Protein AF-A0A4Q4XTQ9-F1 (afdb_monomer)

pLDDT: mean 90.1, std 19.57, range [31.83, 98.88]

Sequence (244 aa):
MLATRQVLGNVARSRVVTNMGLRRCMATVSDSPLDKKVKQNNLEENNFINYKKMSENLAVVRSRLNRPLTYAEKILYSHLDDPHGQDIQRGSSYLRLRPDRVACQDATAQMAILQFMSAGMPSVANPTTVHCDHLIEAQIGGAKDLERAIQINKEVYDFLSSACAKYNIGFWKPGSGIIHQILLENYAFPGGLMIGTDSHTPNAGGLGMCAIGVGGADAVDVMANLPWELKAPKIIGVKLTGQI

Solvent-accessible surface area (backbone atoms only — not comparable to full-atom values): 14299 Å² total; per-residue (Å²): 133,87,86,81,88,86,84,88,76,88,76,88,78,83,78,81,79,78,81,74,77,78,74,85,74,92,65,82,82,68,90,64,73,48,75,56,87,40,57,57,35,93,87,47,89,91,42,57,51,57,56,39,58,29,50,54,27,36,53,49,40,41,71,73,65,74,60,93,71,54,73,69,50,50,38,56,46,25,28,36,74,47,43,85,77,60,63,88,40,70,72,68,30,64,36,47,26,55,60,62,32,40,40,28,35,49,80,43,32,58,60,23,48,53,54,38,58,73,68,66,61,77,49,49,67,36,58,32,35,41,22,34,51,73,76,56,62,87,80,84,45,72,71,63,22,47,55,50,26,53,64,76,42,37,69,60,53,51,49,52,51,53,50,21,66,63,30,70,31,47,73,44,54,76,83,72,48,50,54,60,58,53,36,50,77,52,57,48,41,67,59,42,38,35,41,19,42,38,85,64,35,43,58,28,38,81,49,49,17,50,29,41,48,46,54,37,66,59,50,32,33,40,32,70,68,39,70,38,78,40,68,29,66,74,85,83,85,84,84,88,81,88,81,136

Mean predicted aligned error: 8.0 Å

Structure (mmCIF, N/CA/C/O backbone):
data_AF-A0A4Q4XTQ9-F1
#
_entry.id   AF-A0A4Q4XTQ9-F1
#
loop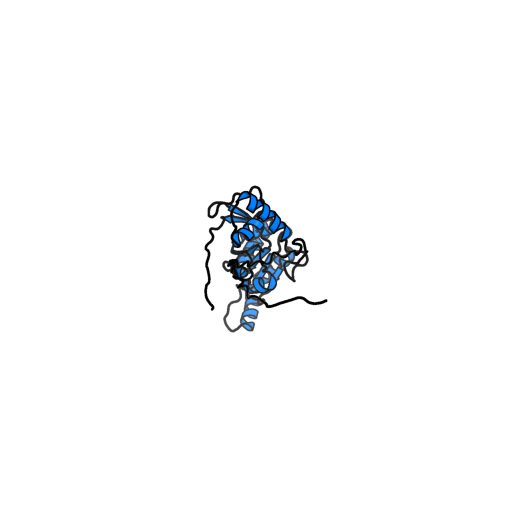_
_atom_site.group_PDB
_atom_site.id
_atom_site.type_symbol
_atom_site.label_atom_id
_atom_site.label_alt_id
_atom_site.label_comp_id
_atom_site.label_asym_id
_atom_site.label_entity_id
_atom_site.label_seq_id
_atom_site.pdbx_PDB_ins_code
_atom_site.Cartn_x
_atom_site.Cartn_y
_atom_site.Cartn_z
_atom_site.occupancy
_atom_site.B_iso_or_equiv
_atom_site.auth_seq_id
_atom_site.auth_comp_id
_atom_site.auth_asym_id
_atom_site.auth_atom_id
_atom_site.pdbx_PDB_model_num
ATOM 1 N N . MET A 1 1 ? -17.670 -69.061 59.381 1.00 37.25 1 MET A N 1
ATOM 2 C CA . MET A 1 1 ? -17.757 -69.664 58.031 1.00 37.25 1 MET A CA 1
ATOM 3 C C . MET A 1 1 ? -18.587 -68.705 57.184 1.00 37.25 1 MET A C 1
ATOM 5 O O . MET A 1 1 ? -19.696 -68.408 57.594 1.00 37.25 1 MET A O 1
ATOM 9 N N . LEU A 1 2 ? -17.964 -67.905 56.305 1.00 32.31 2 LEU A N 1
ATOM 10 C CA . LEU A 1 2 ? -17.799 -68.181 54.856 1.00 32.31 2 LEU A CA 1
ATOM 11 C C . LEU A 1 2 ? -19.168 -68.382 54.169 1.00 32.31 2 LEU A C 1
ATOM 13 O O . LEU A 1 2 ? -19.909 -69.248 54.599 1.00 32.31 2 LEU A O 1
ATOM 17 N N . ALA A 1 3 ? -19.577 -67.697 53.101 1.00 33.31 3 ALA A N 1
ATOM 18 C CA . ALA A 1 3 ? -18.983 -66.645 52.288 1.00 33.31 3 ALA A CA 1
ATOM 19 C C . ALA A 1 3 ? -20.101 -65.966 51.458 1.00 33.31 3 ALA A C 1
ATOM 21 O O . ALA A 1 3 ? -21.180 -66.511 51.245 1.00 33.31 3 ALA A O 1
ATOM 22 N N . THR A 1 4 ? -19.806 -64.749 51.025 1.00 31.83 4 THR A N 1
ATOM 23 C CA . THR A 1 4 ? -20.601 -63.746 50.305 1.00 31.83 4 THR A CA 1
ATOM 24 C C . THR A 1 4 ? -20.693 -63.930 48.779 1.00 31.83 4 THR A C 1
ATOM 26 O O . THR A 1 4 ? -19.697 -64.301 48.174 1.00 31.83 4 THR A O 1
ATOM 29 N N . ARG A 1 5 ? -21.803 -63.398 48.211 1.00 32.09 5 ARG A N 1
ATOM 30 C CA . ARG A 1 5 ? -21.940 -62.585 46.958 1.00 32.09 5 ARG A CA 1
ATOM 31 C C . ARG A 1 5 ? -21.673 -63.281 45.600 1.00 32.09 5 ARG A C 1
ATOM 33 O O . ARG A 1 5 ? -20.846 -64.163 45.511 1.00 32.09 5 ARG A O 1
ATOM 40 N N . GLN A 1 6 ? -22.280 -62.918 44.462 1.00 32.59 6 GLN A N 1
ATOM 41 C CA . GLN A 1 6 ? -23.115 -61.780 44.044 1.00 32.59 6 GLN A CA 1
ATOM 42 C C . GLN A 1 6 ? -23.776 -62.150 42.696 1.00 32.59 6 GLN A C 1
ATOM 44 O O . GLN A 1 6 ? -23.082 -62.622 41.800 1.00 32.59 6 GLN A O 1
ATOM 49 N N . VAL A 1 7 ? -25.073 -61.882 42.514 1.00 35.62 7 VAL A N 1
ATOM 50 C CA . VAL A 1 7 ? -25.736 -61.898 41.194 1.00 35.62 7 VAL A CA 1
ATOM 51 C C . VAL A 1 7 ? -25.865 -60.446 40.728 1.00 35.62 7 VAL A C 1
ATOM 53 O O . VAL A 1 7 ? -26.406 -59.604 41.444 1.00 35.62 7 VAL A O 1
ATOM 56 N N . LEU A 1 8 ? -25.298 -60.144 39.560 1.00 34.09 8 LEU A N 1
ATOM 57 C CA . LEU A 1 8 ? -25.298 -58.824 38.928 1.00 34.09 8 LEU A CA 1
ATOM 58 C C . LEU A 1 8 ? -26.688 -58.504 38.360 1.00 34.09 8 LEU A C 1
ATOM 60 O O . LEU A 1 8 ? -27.144 -59.143 37.416 1.00 34.09 8 LEU A O 1
ATOM 64 N N . GLY A 1 9 ? -27.347 -57.494 38.933 1.00 33.00 9 GLY A N 1
ATOM 65 C CA . GLY A 1 9 ? -28.540 -56.866 38.370 1.00 33.00 9 GLY A CA 1
ATOM 66 C C . GLY A 1 9 ? -28.173 -55.828 37.306 1.00 33.00 9 GLY A C 1
ATOM 67 O O . GLY A 1 9 ? -27.314 -54.973 37.527 1.00 33.00 9 GLY A O 1
ATOM 68 N N . ASN A 1 10 ? -28.841 -55.898 36.155 1.00 34.12 10 ASN A N 1
ATOM 69 C CA . ASN A 1 10 ? -28.728 -54.929 35.068 1.00 34.12 10 ASN A CA 1
ATOM 70 C C . ASN A 1 10 ? -29.354 -53.585 35.468 1.00 34.12 10 ASN A C 1
ATOM 72 O O . ASN A 1 10 ? -30.573 -53.462 35.558 1.00 34.12 10 ASN A O 1
ATOM 76 N N . VAL A 1 11 ? -28.519 -52.561 35.651 1.00 37.19 11 VAL A N 1
ATOM 77 C CA . VAL A 1 11 ? -28.951 -51.161 35.759 1.00 37.19 11 VAL A CA 1
ATOM 78 C C . VAL A 1 11 ? -28.776 -50.501 34.395 1.00 37.19 11 VAL A C 1
ATOM 80 O O . VAL A 1 11 ? -27.655 -50.263 33.942 1.00 37.19 11 VAL A O 1
ATOM 83 N N . ALA A 1 12 ? -29.893 -50.196 33.736 1.00 39.19 12 ALA A N 1
ATOM 84 C CA . ALA A 1 12 ? -29.917 -49.385 32.528 1.00 39.19 12 ALA A CA 1
ATOM 85 C C . ALA A 1 12 ? -29.432 -47.961 32.854 1.00 39.19 12 ALA A C 1
ATOM 87 O O . ALA A 1 12 ? -30.105 -47.203 33.550 1.00 39.19 12 ALA A O 1
ATOM 88 N N . ARG A 1 13 ? -28.247 -47.585 32.360 1.00 35.06 13 ARG A N 1
ATOM 89 C CA . ARG A 1 13 ? -27.766 -46.197 32.403 1.00 35.06 13 ARG A CA 1
ATOM 90 C C . ARG A 1 13 ? -28.325 -45.432 31.206 1.00 35.06 13 ARG A C 1
ATOM 92 O O . ARG A 1 13 ? -27.872 -45.625 30.080 1.00 35.06 13 ARG A O 1
ATOM 99 N N . SER A 1 14 ? -29.263 -44.524 31.459 1.00 35.62 14 SER A N 1
ATOM 100 C CA . SER A 1 14 ? -29.649 -43.479 30.512 1.00 35.62 14 SER A CA 1
ATOM 101 C C . SER A 1 14 ? -28.441 -42.581 30.219 1.00 35.62 14 SER A C 1
ATOM 103 O O . SER A 1 14 ? -27.967 -41.860 31.101 1.00 35.62 14 SER A O 1
ATOM 105 N N . ARG A 1 15 ? -27.925 -42.603 28.987 1.00 34.88 15 ARG A N 1
ATOM 106 C CA . ARG A 1 15 ? -26.995 -41.570 28.516 1.00 34.88 15 ARG A CA 1
ATOM 107 C C . ARG A 1 15 ? -27.812 -40.327 28.180 1.00 34.88 15 ARG A C 1
ATOM 109 O O . ARG A 1 15 ? -28.463 -40.272 27.144 1.00 34.88 15 ARG A O 1
ATOM 116 N N . VAL A 1 16 ? -27.767 -39.335 29.064 1.00 36.75 16 VAL A N 1
ATOM 117 C CA . VAL A 1 16 ? -28.134 -37.961 28.720 1.00 36.75 16 VAL A CA 1
ATOM 118 C C . VAL A 1 16 ? -27.113 -37.485 27.691 1.00 36.75 16 VAL A C 1
ATOM 120 O O . VAL A 1 16 ? -25.951 -37.255 28.017 1.00 36.75 16 VAL A O 1
ATOM 123 N N . VAL A 1 17 ? -27.528 -37.402 26.429 1.00 38.09 17 VAL A N 1
ATOM 124 C CA . VAL A 1 17 ? -26.753 -36.740 25.381 1.00 38.09 17 VAL A CA 1
ATOM 125 C C . VAL A 1 17 ? -26.971 -35.245 25.567 1.00 38.09 17 VAL A C 1
ATOM 127 O O . VAL A 1 17 ? -27.931 -34.668 25.060 1.00 38.09 17 VAL A O 1
ATOM 130 N N . THR A 1 18 ? -26.101 -34.607 26.343 1.00 39.06 18 THR A N 1
ATOM 131 C CA . THR A 1 18 ? -25.947 -33.155 26.307 1.00 39.06 18 THR A CA 1
ATOM 132 C C . THR A 1 18 ? -25.402 -32.794 24.933 1.00 39.06 18 THR A C 1
ATOM 134 O O . THR A 1 18 ? -24.219 -32.952 24.642 1.00 39.06 18 THR A O 1
ATOM 137 N N . ASN A 1 19 ? -26.294 -32.337 24.058 1.00 39.47 19 ASN A N 1
ATOM 138 C CA . ASN A 1 19 ? -25.945 -31.781 22.761 1.00 39.47 19 ASN A CA 1
ATOM 139 C C . ASN A 1 19 ? -25.257 -30.422 22.991 1.00 39.47 19 ASN A C 1
ATOM 141 O O . ASN A 1 19 ? -25.871 -29.362 22.876 1.00 39.47 19 ASN A O 1
ATOM 145 N N . MET A 1 20 ? -23.988 -30.449 23.410 1.00 40.97 20 MET A N 1
ATOM 146 C CA . MET A 1 20 ? -23.124 -29.274 23.392 1.00 40.97 20 MET A CA 1
ATOM 147 C C . MET A 1 20 ? -22.914 -28.915 21.927 1.00 40.97 20 MET A C 1
ATOM 149 O O . MET A 1 20 ? -22.089 -29.513 21.241 1.00 40.97 20 MET A O 1
ATOM 153 N N . GLY A 1 21 ? -23.696 -27.951 21.442 1.00 38.88 21 GLY A N 1
ATOM 154 C CA . GLY A 1 21 ? -23.477 -27.345 20.140 1.00 38.88 21 GLY A CA 1
ATOM 155 C C . GLY A 1 21 ? -22.024 -26.892 20.047 1.00 38.88 21 GLY A C 1
ATOM 156 O O . GLY A 1 21 ? -21.623 -25.934 20.709 1.00 38.88 21 GLY A O 1
ATOM 157 N N . LEU A 1 22 ? -21.235 -27.606 19.246 1.00 40.47 22 LEU A N 1
ATOM 158 C CA . LEU A 1 22 ? -19.881 -27.225 18.877 1.00 40.47 22 LEU A CA 1
ATOM 159 C C . LEU A 1 22 ? -19.965 -25.872 18.169 1.00 40.47 22 LEU A C 1
ATOM 161 O O . LEU A 1 22 ? -20.224 -25.784 16.967 1.00 40.47 22 LEU A O 1
ATOM 165 N N . ARG A 1 23 ? -19.766 -24.792 18.929 1.00 44.19 23 ARG A N 1
ATOM 166 C CA . ARG A 1 23 ? -19.435 -23.494 18.352 1.00 44.19 23 ARG A CA 1
ATOM 167 C C . ARG A 1 23 ? -18.136 -23.699 17.583 1.00 44.19 23 ARG A C 1
ATOM 169 O O . ARG A 1 23 ? -17.105 -24.006 18.172 1.00 44.19 23 ARG A O 1
ATOM 176 N N . ARG A 1 24 ? -18.193 -23.561 16.258 1.00 39.47 24 ARG A N 1
ATOM 177 C CA . ARG A 1 24 ? -16.997 -23.481 15.416 1.00 39.47 24 ARG A CA 1
ATOM 178 C C . ARG A 1 24 ? -16.224 -22.224 15.819 1.00 39.47 24 ARG A C 1
ATOM 180 O O . ARG A 1 24 ? -16.545 -21.129 15.368 1.00 39.47 24 ARG A O 1
ATOM 187 N N . CYS A 1 25 ? -15.237 -22.376 16.692 1.00 43.16 25 CYS A N 1
ATOM 188 C CA . CYS A 1 25 ? -14.282 -21.329 17.027 1.00 43.16 25 CYS A CA 1
ATOM 189 C C . CYS A 1 25 ? -13.114 -21.418 16.037 1.00 43.16 25 CYS A C 1
ATOM 191 O O . CYS A 1 25 ? -12.162 -22.153 16.268 1.00 43.16 25 CYS A O 1
ATOM 193 N N . MET A 1 26 ? -13.188 -20.702 14.913 1.00 50.12 26 MET A N 1
ATOM 194 C CA . MET A 1 26 ? -12.022 -20.477 14.048 1.00 50.12 26 MET A CA 1
ATOM 195 C C . MET A 1 26 ? -11.295 -19.217 14.518 1.00 50.12 26 MET A C 1
ATOM 197 O O . MET A 1 26 ? -11.555 -18.115 14.044 1.00 50.12 26 MET A O 1
ATOM 201 N N . ALA A 1 27 ? -10.458 -19.415 15.530 1.00 48.03 27 ALA A N 1
ATOM 202 C CA . ALA A 1 27 ? -9.254 -18.664 15.871 1.00 48.03 27 ALA A CA 1
ATOM 203 C C . ALA A 1 27 ? -8.705 -19.376 17.109 1.00 48.03 27 ALA A C 1
ATOM 205 O O . ALA A 1 27 ? -9.259 -19.231 18.199 1.00 48.03 27 ALA A O 1
ATOM 206 N N . THR A 1 28 ? -7.665 -20.193 16.958 1.00 45.56 28 THR A N 1
ATOM 207 C CA . THR A 1 28 ? -6.847 -20.551 18.117 1.00 45.56 28 THR A CA 1
ATOM 208 C C . THR A 1 28 ? -6.349 -19.237 18.700 1.00 45.56 28 THR A C 1
ATOM 210 O O . THR A 1 28 ? -5.598 -18.517 18.039 1.00 45.56 28 THR A O 1
ATOM 213 N N . VAL A 1 29 ? -6.827 -18.880 19.892 1.00 51.50 29 VAL A N 1
ATOM 214 C CA . VAL A 1 29 ? -6.181 -17.848 20.699 1.00 51.50 29 VAL A CA 1
ATOM 215 C C . VAL A 1 29 ? -4.774 -18.380 20.920 1.00 51.50 29 VAL A C 1
ATOM 217 O O . VAL A 1 29 ? -4.597 -19.419 21.547 1.00 51.50 29 VAL A O 1
ATOM 220 N N . SER A 1 30 ? -3.801 -17.774 20.251 1.00 55.22 30 SER A N 1
ATOM 221 C CA . SER A 1 30 ? -2.410 -18.134 20.452 1.00 55.22 30 SER A CA 1
ATOM 222 C C . SER A 1 30 ? -1.960 -17.441 21.727 1.00 55.22 30 SER A C 1
ATOM 224 O O . SER A 1 30 ? -2.016 -16.216 21.794 1.00 55.22 30 SER A O 1
ATOM 226 N N . ASP A 1 31 ? -1.476 -18.207 22.702 1.00 62.19 31 ASP A N 1
ATOM 227 C CA . ASP A 1 31 ? -0.792 -17.683 23.892 1.00 62.19 31 ASP A CA 1
ATOM 228 C C . ASP A 1 31 ? 0.613 -17.138 23.555 1.00 62.19 31 ASP A C 1
ATOM 230 O O . ASP A 1 31 ? 1.428 -16.869 24.437 1.00 62.19 31 ASP A O 1
ATOM 234 N N . SER A 1 32 ? 0.937 -16.999 22.262 1.00 69.56 32 SER A N 1
ATOM 235 C CA . SER A 1 32 ? 2.209 -16.435 21.827 1.00 69.56 32 SER A CA 1
ATOM 236 C C . SER A 1 32 ? 2.291 -14.951 22.191 1.00 69.56 32 SER A C 1
ATOM 238 O O . SER A 1 32 ? 1.348 -14.202 21.917 1.00 69.56 32 SER A O 1
ATOM 240 N N . PRO A 1 33 ? 3.432 -14.492 22.729 1.00 80.94 33 PRO A N 1
ATOM 241 C CA . PRO A 1 33 ? 3.643 -13.079 23.006 1.00 80.94 33 PRO A CA 1
ATOM 242 C C . PRO A 1 33 ? 3.493 -12.231 21.734 1.00 80.94 33 PRO A C 1
ATOM 244 O O . PRO A 1 33 ? 4.172 -12.464 20.730 1.00 80.94 33 PRO A O 1
ATOM 247 N N . LEU A 1 34 ? 2.598 -11.237 21.772 1.00 88.00 34 LEU A N 1
ATOM 248 C CA . LEU A 1 34 ? 2.337 -10.320 20.650 1.00 88.00 34 LEU A CA 1
ATOM 249 C C . LEU A 1 34 ? 3.446 -9.271 20.447 1.00 88.00 34 LEU A C 1
ATOM 251 O O . LEU A 1 34 ? 3.381 -8.481 19.506 1.00 88.00 34 LEU A O 1
ATOM 255 N N . ASP A 1 35 ? 4.436 -9.235 21.337 1.00 89.94 35 ASP A N 1
ATOM 256 C CA . ASP A 1 35 ? 5.582 -8.321 21.338 1.00 89.94 35 ASP A CA 1
ATOM 257 C C . ASP A 1 35 ? 6.855 -8.923 20.727 1.00 89.94 35 ASP A C 1
ATOM 259 O O . ASP A 1 35 ? 7.901 -8.268 20.693 1.00 89.94 35 ASP A O 1
ATOM 263 N N . LYS A 1 36 ? 6.785 -10.154 20.209 1.00 91.50 36 LYS A N 1
ATOM 264 C CA . LYS A 1 36 ? 7.909 -10.760 19.497 1.00 91.50 36 LYS A CA 1
ATOM 265 C C . LYS A 1 36 ? 8.275 -9.915 18.273 1.00 91.50 36 LYS A C 1
ATOM 267 O O . LYS A 1 36 ? 7.444 -9.668 17.403 1.00 91.50 36 LYS A O 1
ATOM 272 N N . LYS A 1 37 ? 9.554 -9.544 18.161 1.00 92.44 37 LYS A N 1
ATOM 273 C CA . LYS A 1 37 ? 10.100 -8.832 16.996 1.00 92.44 37 LYS A CA 1
ATOM 274 C C . LYS A 1 37 ? 10.182 -9.757 15.780 1.00 92.44 37 LYS A C 1
ATOM 276 O O . LYS A 1 37 ? 11.184 -10.436 15.571 1.00 92.44 37 LYS A O 1
ATOM 281 N N . VAL A 1 38 ? 9.114 -9.789 14.991 1.00 94.88 38 VAL A N 1
ATOM 282 C CA . VAL A 1 38 ? 9.053 -10.475 13.693 1.00 94.88 38 VAL A CA 1
ATOM 283 C C . VAL A 1 38 ? 9.114 -9.417 12.599 1.00 94.88 38 VAL A C 1
ATOM 285 O O . VAL A 1 38 ? 8.336 -8.466 12.642 1.00 94.88 38 VAL A O 1
ATOM 288 N N . LYS A 1 39 ? 10.055 -9.546 11.656 1.00 96.38 39 LYS A N 1
ATOM 289 C CA . LYS A 1 39 ? 10.176 -8.611 10.526 1.00 96.38 39 LYS A CA 1
ATOM 290 C C . LYS A 1 39 ? 8.893 -8.634 9.686 1.00 96.38 39 LYS A C 1
ATOM 292 O O . LYS A 1 39 ? 8.271 -9.685 9.560 1.00 96.38 39 LYS A O 1
ATOM 297 N N . GLN A 1 40 ? 8.510 -7.499 9.104 1.00 95.88 40 GLN A N 1
ATOM 298 C CA . GLN A 1 40 ? 7.363 -7.431 8.187 1.00 95.88 40 GLN A CA 1
ATOM 299 C C . GLN A 1 40 ? 7.602 -8.239 6.905 1.00 95.88 40 GLN A C 1
ATOM 301 O O . GLN A 1 40 ? 6.661 -8.779 6.336 1.00 95.88 40 GLN A O 1
ATOM 306 N N . ASN A 1 41 ? 8.857 -8.319 6.458 1.00 95.88 41 ASN A N 1
ATOM 307 C CA . ASN A 1 41 ? 9.293 -9.069 5.284 1.00 95.88 41 ASN A CA 1
ATOM 308 C C . ASN A 1 41 ? 10.796 -9.384 5.372 1.00 95.88 41 ASN A C 1
ATOM 310 O O . ASN A 1 41 ? 11.483 -8.979 6.311 1.00 95.88 41 ASN A O 1
ATOM 314 N N . ASN A 1 42 ? 11.314 -10.107 4.379 1.00 95.00 42 ASN A N 1
ATOM 315 C CA . ASN A 1 42 ? 12.716 -10.529 4.335 1.00 95.00 42 ASN A CA 1
ATOM 316 C C . ASN A 1 42 ? 13.681 -9.451 3.811 1.00 95.00 42 ASN A C 1
ATOM 318 O O . ASN A 1 42 ? 14.890 -9.632 3.917 1.00 95.00 42 ASN A O 1
ATOM 322 N N . LEU A 1 43 ? 13.167 -8.360 3.238 1.00 94.44 43 LEU A N 1
ATOM 323 C CA . LEU A 1 43 ? 13.952 -7.346 2.525 1.00 94.44 43 LEU A CA 1
ATOM 324 C C . LEU A 1 43 ? 14.270 -6.126 3.402 1.00 94.44 43 LEU A C 1
ATOM 326 O O . LEU A 1 43 ? 15.226 -5.403 3.141 1.00 94.44 43 LEU A O 1
ATOM 330 N N . GLU A 1 44 ? 13.483 -5.904 4.454 1.00 92.81 44 GLU A N 1
ATOM 331 C CA . GLU A 1 44 ? 13.539 -4.718 5.304 1.00 92.81 44 GLU A CA 1
ATOM 332 C C . GLU A 1 44 ? 13.880 -5.105 6.757 1.00 92.81 44 GLU A C 1
ATOM 334 O O . GLU A 1 44 ? 13.061 -5.665 7.486 1.00 92.81 44 GLU A O 1
ATOM 339 N N . GLU A 1 45 ? 15.105 -4.821 7.212 1.00 87.19 45 GLU A N 1
ATOM 340 C CA . GLU A 1 45 ? 15.613 -5.394 8.471 1.00 87.19 45 GLU A CA 1
ATOM 341 C C . GLU A 1 45 ? 15.039 -4.786 9.755 1.00 87.19 45 GLU A C 1
ATOM 343 O O . GLU A 1 45 ? 14.915 -5.493 10.756 1.00 87.19 45 GLU A O 1
ATOM 348 N N . ASN A 1 46 ? 14.684 -3.500 9.723 1.00 89.31 46 ASN A N 1
ATOM 349 C CA . ASN A 1 46 ? 14.309 -2.719 10.906 1.00 89.31 46 ASN A CA 1
ATOM 350 C C . ASN A 1 46 ? 12.802 -2.441 11.009 1.00 89.31 46 ASN A C 1
ATOM 352 O O . ASN A 1 46 ? 12.383 -1.624 11.827 1.00 89.31 46 ASN A O 1
ATOM 356 N N . ASN A 1 47 ? 11.987 -3.137 10.212 1.00 93.44 47 ASN A N 1
ATOM 357 C CA . ASN A 1 47 ? 10.534 -3.000 10.216 1.00 93.44 47 ASN A CA 1
ATOM 358 C C . ASN A 1 47 ? 9.900 -4.265 10.777 1.00 93.44 47 ASN A C 1
ATOM 360 O O . ASN A 1 47 ? 10.032 -5.346 10.203 1.00 93.44 47 ASN A O 1
ATOM 364 N N . PHE A 1 48 ? 9.210 -4.132 11.908 1.00 95.94 48 PHE A N 1
ATOM 365 C CA . PHE A 1 48 ? 8.621 -5.255 12.631 1.00 95.94 48 PHE A CA 1
ATOM 366 C C . PHE A 1 48 ? 7.099 -5.164 12.646 1.00 95.94 48 PHE A C 1
ATOM 368 O O . PHE A 1 48 ? 6.523 -4.080 12.734 1.00 95.94 48 PHE A O 1
ATOM 375 N N . ILE A 1 49 ? 6.443 -6.318 12.597 1.00 95.88 49 ILE A N 1
ATOM 376 C CA . ILE A 1 49 ? 4.998 -6.417 12.782 1.00 95.88 49 ILE A CA 1
ATOM 377 C C . ILE A 1 49 ? 4.668 -6.064 14.236 1.00 95.88 49 ILE A C 1
ATOM 379 O O . ILE A 1 49 ? 5.279 -6.600 15.161 1.00 95.88 49 ILE A O 1
ATOM 383 N N . ASN A 1 50 ? 3.689 -5.181 14.450 1.00 95.31 50 ASN A N 1
ATOM 384 C CA . ASN A 1 50 ? 3.335 -4.687 15.783 1.00 95.31 50 ASN A CA 1
ATOM 385 C C . ASN A 1 50 ? 1.928 -5.121 16.222 1.00 95.31 50 ASN A C 1
ATOM 387 O O . ASN A 1 50 ? 1.049 -4.295 16.483 1.00 95.31 50 ASN A O 1
ATOM 391 N N . TYR A 1 51 ? 1.709 -6.435 16.333 1.00 96.19 51 TYR A N 1
ATOM 392 C CA . TYR A 1 51 ? 0.419 -6.968 16.785 1.00 96.19 51 TYR A CA 1
ATOM 393 C C . TYR A 1 51 ? 0.071 -6.570 18.223 1.00 96.19 51 TYR A C 1
ATOM 395 O O . TYR A 1 51 ? -1.113 -6.459 18.543 1.00 96.19 51 TYR A O 1
ATOM 403 N N . LYS A 1 52 ? 1.067 -6.311 19.082 1.00 95.62 52 LYS A N 1
ATOM 404 C CA . LYS A 1 52 ? 0.831 -5.785 20.432 1.00 95.62 52 LYS A CA 1
ATOM 405 C C . LYS A 1 52 ? 0.105 -4.440 20.387 1.00 95.62 52 LYS A C 1
ATOM 407 O O . LYS A 1 52 ? -0.998 -4.353 20.923 1.00 95.62 52 LYS A O 1
ATOM 412 N N . LYS A 1 53 ? 0.651 -3.445 19.674 1.00 96.19 53 LYS A N 1
ATOM 413 C CA . LYS A 1 53 ? -0.001 -2.134 19.503 1.00 96.19 53 LYS A CA 1
ATOM 414 C C . LYS A 1 53 ? -1.383 -2.283 18.870 1.00 96.19 53 LYS A C 1
ATOM 416 O O . LYS A 1 53 ? -2.341 -1.669 19.329 1.00 96.19 53 LYS A O 1
ATOM 421 N N . MET A 1 54 ? -1.511 -3.133 17.848 1.00 96.88 54 MET A N 1
ATOM 422 C CA . MET A 1 54 ? -2.803 -3.378 17.201 1.00 96.88 54 MET A CA 1
ATOM 423 C C . MET A 1 54 ? -3.846 -3.929 18.188 1.00 96.88 54 MET A C 1
ATOM 425 O O . MET A 1 54 ? -5.000 -3.496 18.187 1.00 96.88 54 MET A O 1
ATOM 429 N N . SER A 1 55 ? -3.446 -4.865 19.053 1.00 96.44 55 SER A N 1
ATOM 430 C CA . SER A 1 55 ? -4.309 -5.447 20.084 1.00 96.44 55 SER A CA 1
ATOM 431 C C . SER A 1 55 ? -4.688 -4.434 21.168 1.00 96.44 55 SER A C 1
ATOM 433 O O . SER A 1 55 ? -5.848 -4.396 21.579 1.00 96.44 55 SER A O 1
ATOM 435 N N . GLU A 1 56 ? -3.746 -3.599 21.610 1.00 96.88 56 GLU A N 1
ATOM 436 C CA . GLU A 1 56 ? -3.977 -2.523 22.586 1.00 96.88 56 GLU A CA 1
ATOM 437 C C . GLU A 1 56 ? -4.969 -1.484 22.041 1.00 96.88 56 GLU A C 1
ATOM 439 O O . GLU A 1 56 ? -5.989 -1.207 22.677 1.00 96.88 56 GLU A O 1
ATOM 444 N N . ASN A 1 57 ? -4.755 -1.009 20.809 1.00 98.31 57 ASN A N 1
ATOM 445 C CA . ASN A 1 57 ? -5.674 -0.102 20.117 1.00 98.31 57 ASN A CA 1
ATOM 446 C C . ASN A 1 57 ? -7.079 -0.711 19.989 1.00 98.31 57 ASN A C 1
ATOM 448 O O . ASN A 1 57 ? -8.088 -0.048 20.236 1.00 98.31 57 ASN A O 1
ATOM 452 N N . LEU A 1 58 ? -7.170 -2.005 19.662 1.00 97.56 58 LEU A N 1
ATOM 453 C CA . LEU A 1 58 ? -8.458 -2.690 19.578 1.00 97.56 58 LEU A CA 1
ATOM 454 C C . LEU A 1 58 ? -9.149 -2.866 20.924 1.00 97.56 58 LEU A C 1
ATOM 456 O O . LEU A 1 58 ? -10.379 -2.857 20.953 1.00 97.56 58 LEU A O 1
ATOM 460 N N . ALA A 1 59 ? -8.412 -3.032 22.021 1.00 97.31 59 ALA A N 1
ATOM 461 C CA . ALA A 1 59 ? -9.004 -3.085 23.353 1.00 97.31 59 ALA A CA 1
ATOM 462 C C . ALA A 1 59 ? -9.701 -1.757 23.689 1.00 97.31 59 ALA A C 1
ATOM 464 O O . ALA A 1 59 ? -10.851 -1.769 24.135 1.00 97.31 59 ALA A O 1
ATOM 465 N N . VAL A 1 60 ? -9.054 -0.628 23.370 1.00 98.19 60 VAL A N 1
ATOM 466 C CA . VAL A 1 60 ? -9.630 0.720 23.510 1.00 98.19 60 VAL A CA 1
ATOM 467 C C . VAL A 1 60 ? -10.875 0.879 22.636 1.0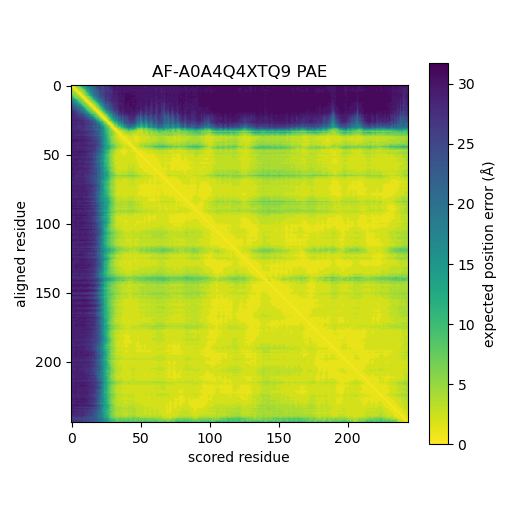0 98.19 60 VAL A C 1
ATOM 469 O O . VAL A 1 60 ? -11.933 1.282 23.111 1.00 98.19 60 VAL A O 1
ATOM 472 N N . VAL A 1 61 ? -10.804 0.517 21.356 1.00 98.06 61 VAL A N 1
ATOM 473 C CA . VAL A 1 61 ? -11.952 0.689 20.451 1.00 98.06 61 VAL A CA 1
ATOM 474 C C . VAL A 1 61 ? -13.122 -0.226 20.836 1.00 98.06 61 VAL A C 1
ATOM 476 O O . VAL A 1 61 ? -14.283 0.179 20.750 1.00 98.06 61 VAL A O 1
ATOM 479 N N . ARG A 1 62 ? -12.854 -1.451 21.306 1.00 97.25 62 ARG A N 1
ATOM 480 C CA . ARG A 1 62 ? -13.903 -2.380 21.759 1.00 97.25 62 ARG A CA 1
ATOM 481 C C . ARG A 1 62 ? -14.633 -1.875 22.997 1.00 97.25 62 ARG A C 1
ATOM 483 O O . ARG A 1 62 ? -15.854 -2.012 23.040 1.00 97.25 62 ARG A O 1
ATOM 490 N N . SER A 1 63 ? -13.921 -1.298 23.966 1.00 97.25 63 SER A N 1
ATOM 491 C CA . SER A 1 63 ? -14.557 -0.743 25.167 1.00 97.25 63 SER A CA 1
ATOM 492 C C . SER A 1 63 ? -15.450 0.455 24.834 1.00 97.25 63 SER A C 1
ATOM 494 O O . SER A 1 63 ? -16.516 0.597 25.424 1.00 97.25 63 SER A O 1
ATOM 496 N N . ARG A 1 64 ? -15.069 1.257 23.830 1.00 97.81 64 ARG A N 1
ATOM 497 C CA . ARG A 1 64 ? -15.853 2.405 23.346 1.00 97.81 64 ARG A CA 1
ATOM 498 C C . ARG A 1 64 ? -17.096 2.000 22.552 1.00 97.81 64 ARG A C 1
ATOM 500 O O . ARG A 1 64 ? -18.161 2.571 22.754 1.00 97.81 64 ARG A O 1
ATOM 507 N N . LEU A 1 65 ? -16.969 1.043 21.628 1.00 96.81 65 LEU A N 1
ATOM 508 C CA . LEU A 1 65 ? -18.049 0.701 20.691 1.00 96.81 65 LEU A CA 1
ATOM 509 C C . LEU A 1 65 ? -19.032 -0.354 21.219 1.00 96.81 65 LEU A C 1
ATOM 511 O O . LEU A 1 65 ? -20.130 -0.465 20.677 1.00 96.81 65 LEU A O 1
ATOM 515 N N . ASN A 1 66 ? -18.635 -1.154 22.216 1.00 95.19 66 ASN A N 1
ATOM 516 C CA . ASN A 1 66 ? -19.443 -2.200 22.859 1.00 95.19 66 ASN A CA 1
ATOM 517 C C . ASN A 1 66 ? -20.240 -3.099 21.884 1.00 95.19 66 ASN A C 1
ATOM 519 O O . ASN A 1 66 ? -21.398 -3.450 22.111 1.00 95.19 66 ASN A O 1
ATOM 523 N N . ARG A 1 67 ? -19.621 -3.467 20.757 1.00 95.44 67 ARG A N 1
ATOM 524 C CA . ARG A 1 67 ? -20.204 -4.357 19.743 1.00 95.44 67 ARG A CA 1
ATOM 525 C C . ARG A 1 67 ? -19.130 -5.224 19.085 1.00 95.44 67 ARG A C 1
ATOM 527 O O . ARG A 1 67 ? -17.955 -4.847 19.082 1.00 95.44 67 ARG A O 1
ATOM 534 N N . PRO A 1 68 ? -19.506 -6.352 18.460 1.00 96.69 68 PRO A N 1
ATOM 535 C CA . PRO A 1 68 ? -18.585 -7.120 17.635 1.00 96.69 68 PRO A CA 1
ATOM 536 C C . PRO A 1 68 ? -18.006 -6.284 16.484 1.00 96.69 68 PRO A C 1
ATOM 538 O O . PRO A 1 68 ? -18.698 -5.464 15.872 1.00 96.69 68 PRO A O 1
ATOM 541 N N . LEU A 1 69 ? -16.733 -6.538 16.177 1.00 97.62 69 LEU A N 1
ATOM 542 C CA . LEU A 1 69 ? -16.014 -5.934 15.057 1.00 97.62 69 LEU A CA 1
ATOM 543 C C . LEU A 1 69 ? -15.793 -6.977 13.959 1.00 97.62 69 LEU A C 1
ATOM 545 O O . LEU A 1 69 ? -15.358 -8.101 14.233 1.00 97.62 69 LEU A O 1
ATOM 549 N N . THR A 1 70 ? -16.068 -6.586 12.719 1.00 98.19 70 THR A N 1
ATOM 550 C CA . THR A 1 70 ? -15.711 -7.348 11.513 1.00 98.19 70 THR A CA 1
ATOM 551 C C . THR A 1 70 ? -14.190 -7.390 11.326 1.00 98.19 70 THR A C 1
ATOM 553 O O . THR A 1 70 ? -13.455 -6.677 12.007 1.00 98.19 70 THR A O 1
ATOM 556 N N . TYR A 1 71 ? -13.688 -8.229 10.417 1.00 97.88 71 TYR A N 1
ATOM 557 C CA . TYR A 1 71 ? -12.243 -8.318 10.180 1.00 97.88 71 TYR A CA 1
ATOM 558 C C . TYR A 1 71 ? -11.651 -6.996 9.670 1.00 97.88 71 TYR A C 1
ATOM 560 O O . TYR A 1 71 ? -10.695 -6.499 10.256 1.00 97.88 71 TYR A O 1
ATOM 568 N N . ALA A 1 72 ? -12.287 -6.374 8.673 1.00 97.94 72 ALA A N 1
ATOM 569 C CA . ALA A 1 72 ? -11.872 -5.071 8.155 1.00 97.94 72 ALA A CA 1
ATOM 570 C C . ALA A 1 72 ? -11.872 -3.985 9.245 1.00 97.94 72 ALA A C 1
ATOM 572 O O . ALA A 1 72 ? -10.924 -3.217 9.349 1.00 97.94 72 ALA A O 1
ATOM 573 N N . GLU A 1 73 ? -12.888 -3.959 10.115 1.00 98.44 73 GLU A N 1
ATOM 574 C CA . GLU A 1 73 ? -12.910 -3.037 11.259 1.00 98.44 73 GLU A CA 1
ATOM 575 C C . GLU A 1 73 ? -11.784 -3.301 12.253 1.00 98.44 73 GLU A C 1
ATOM 577 O O . GLU A 1 73 ? -11.217 -2.354 12.779 1.00 98.44 73 GLU A O 1
ATOM 582 N N . LYS A 1 74 ? -11.447 -4.569 12.522 1.00 98.56 74 LYS A N 1
ATOM 583 C CA . LYS A 1 74 ? -10.325 -4.888 13.411 1.00 98.56 74 LYS A CA 1
ATOM 584 C C . LYS A 1 74 ? -9.018 -4.328 12.857 1.00 98.56 74 LYS A C 1
ATOM 586 O O . LYS A 1 74 ? -8.272 -3.740 13.623 1.00 98.56 74 LYS A O 1
ATOM 591 N N . ILE A 1 75 ? -8.764 -4.472 11.558 1.00 98.50 75 ILE A N 1
ATOM 592 C CA . ILE A 1 75 ? -7.540 -3.937 10.955 1.00 98.50 75 ILE A CA 1
ATOM 593 C C . ILE A 1 75 ? -7.576 -2.408 10.936 1.00 98.50 75 ILE A C 1
ATOM 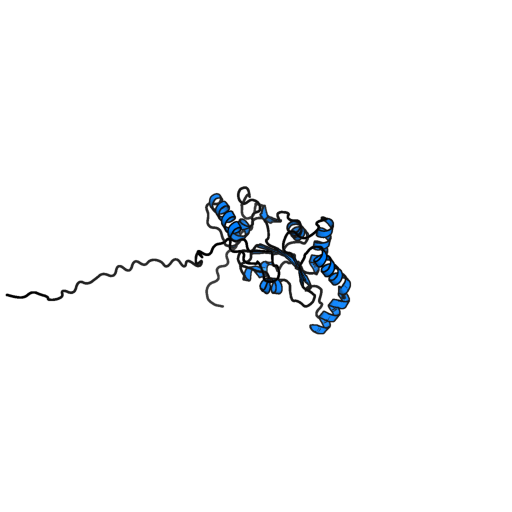595 O O . ILE A 1 75 ? -6.681 -1.771 11.472 1.00 98.50 75 ILE A O 1
ATOM 599 N N . LEU A 1 76 ? -8.624 -1.786 10.392 1.00 98.56 76 LEU A N 1
ATOM 600 C CA . LEU A 1 76 ? -8.682 -0.322 10.305 1.00 98.56 76 LEU A CA 1
ATOM 601 C C . LEU A 1 76 ? -8.601 0.334 11.688 1.00 98.56 76 LEU A C 1
ATOM 603 O O . LEU A 1 76 ? -7.833 1.267 11.892 1.00 98.56 76 LEU A O 1
ATOM 607 N N . TYR A 1 77 ? -9.348 -0.174 12.669 1.00 98.56 77 TYR A N 1
ATOM 608 C CA . TYR A 1 77 ? -9.394 0.446 13.990 1.00 98.56 77 TYR A CA 1
ATOM 609 C C . TYR A 1 77 ? -8.149 0.169 14.836 1.00 98.56 77 TYR A C 1
ATOM 611 O O . TYR A 1 77 ? -7.835 0.957 15.726 1.00 98.56 77 TYR A O 1
ATOM 619 N N . SER A 1 78 ? -7.405 -0.904 14.550 1.00 98.50 78 SER A N 1
ATOM 620 C CA . SER A 1 78 ? -6.103 -1.130 15.179 1.00 98.50 78 SER A CA 1
ATOM 621 C C . SER A 1 78 ? -5.022 -0.170 14.676 1.00 98.50 78 SER A C 1
ATOM 623 O O . SER A 1 78 ? -4.019 0.009 15.362 1.00 98.50 78 SER A O 1
ATOM 625 N N . HIS A 1 79 ? -5.229 0.456 13.514 1.00 98.69 79 HIS A N 1
ATOM 626 C CA . HIS A 1 79 ? -4.299 1.394 12.875 1.00 98.69 79 HIS A CA 1
ATOM 627 C C . HIS A 1 79 ? -4.702 2.864 13.043 1.00 98.69 79 HIS A C 1
ATOM 629 O O . HIS A 1 79 ? -4.156 3.727 12.359 1.00 98.69 79 HIS A O 1
ATOM 635 N N . LEU A 1 80 ? -5.644 3.173 13.937 1.00 98.75 80 LEU A N 1
ATOM 636 C CA . LEU A 1 80 ? -5.983 4.558 14.256 1.00 98.75 80 LEU A CA 1
ATOM 637 C C . LEU A 1 80 ? -4.788 5.292 14.867 1.00 98.75 80 LEU A C 1
ATOM 639 O O . LEU A 1 80 ? -4.075 4.742 15.709 1.00 98.75 80 LEU A O 1
ATOM 643 N N . ASP A 1 81 ? -4.614 6.546 14.457 1.00 98.56 81 ASP A N 1
ATOM 644 C CA . ASP A 1 81 ? -3.641 7.464 15.051 1.00 98.56 81 ASP A CA 1
ATOM 645 C C . ASP A 1 81 ? -4.008 7.800 16.508 1.00 98.56 81 ASP A C 1
ATOM 647 O O . ASP A 1 81 ? -3.155 7.774 17.390 1.00 98.56 81 ASP A O 1
ATOM 651 N N . ASP A 1 82 ? -5.304 8.004 16.774 1.00 98.31 82 ASP A N 1
ATOM 652 C CA . ASP A 1 82 ? -5.864 8.221 18.112 1.00 98.31 82 ASP A CA 1
ATOM 653 C C . ASP A 1 82 ? -7.060 7.279 18.372 1.00 98.31 82 ASP A C 1
ATOM 655 O O . ASP A 1 82 ? -8.212 7.625 18.088 1.00 98.31 82 ASP A O 1
ATOM 659 N N . PRO A 1 83 ? -6.838 6.074 18.929 1.00 97.88 83 PRO A N 1
ATOM 660 C CA . PRO A 1 83 ? -7.919 5.129 19.209 1.00 97.88 83 PRO A CA 1
ATOM 661 C C . PRO A 1 83 ? -8.858 5.582 20.341 1.00 97.88 83 PRO A C 1
ATOM 663 O O . PRO A 1 83 ? -9.951 5.022 20.468 1.00 97.88 83 PRO A O 1
ATOM 666 N N . HIS A 1 84 ? -8.480 6.572 21.160 1.00 97.94 84 HIS A N 1
ATOM 667 C CA . HIS A 1 84 ? -9.292 7.064 22.278 1.00 97.94 84 HIS A CA 1
ATOM 668 C C . HIS A 1 84 ? -10.292 8.135 21.831 1.00 97.94 84 HIS A C 1
ATOM 670 O O . HIS A 1 84 ? -11.457 8.074 22.225 1.00 97.94 84 HIS A O 1
ATOM 676 N N . GLY A 1 85 ? -9.847 9.089 21.011 1.00 97.12 85 GLY A N 1
ATOM 677 C CA . GLY A 1 85 ? -10.639 10.244 20.582 1.00 97.12 85 GLY A CA 1
ATOM 678 C C . GLY A 1 85 ? -11.277 10.121 19.199 1.00 97.12 85 GLY A C 1
ATOM 679 O O . GLY A 1 85 ? -12.219 10.854 18.909 1.00 97.12 85 GLY A O 1
ATOM 680 N N . GLN A 1 86 ? -10.835 9.189 18.346 1.00 97.94 86 GLN A N 1
ATOM 681 C CA . GLN A 1 86 ? -11.370 9.047 16.987 1.00 97.94 86 GLN A CA 1
ATOM 682 C C . GLN A 1 86 ? -12.884 8.794 16.982 1.00 97.94 86 GLN A C 1
ATOM 684 O O . GLN A 1 86 ? -13.345 7.819 17.581 1.00 97.94 86 GLN A O 1
ATOM 689 N N . ASP A 1 87 ? -13.644 9.602 16.240 1.00 97.88 87 ASP A N 1
ATOM 690 C CA . ASP A 1 87 ? -15.046 9.319 15.922 1.00 97.88 87 ASP A CA 1
ATOM 691 C C . ASP A 1 87 ? -15.162 8.176 14.898 1.00 97.88 87 ASP A C 1
ATOM 693 O O . ASP A 1 87 ? -14.414 8.124 13.917 1.00 97.88 87 ASP A O 1
ATOM 697 N N . ILE A 1 88 ? -16.085 7.239 15.139 1.00 98.12 88 ILE A N 1
ATOM 698 C CA . ILE A 1 88 ? -16.221 6.005 14.356 1.00 98.12 88 ILE A CA 1
ATOM 699 C C . ILE A 1 88 ? -17.693 5.753 14.017 1.00 98.12 88 ILE A C 1
ATOM 701 O O . ILE A 1 88 ? -18.400 4.995 14.687 1.00 98.12 88 ILE A O 1
ATOM 705 N N . GLN A 1 89 ? -18.126 6.311 12.892 1.00 97.69 89 GLN A N 1
ATOM 706 C CA . GLN A 1 89 ? -19.427 6.056 12.290 1.00 97.69 89 GLN A CA 1
ATOM 707 C C . GLN A 1 89 ? -19.264 5.626 10.827 1.00 97.69 89 GLN A C 1
ATOM 709 O O . GLN A 1 89 ? -18.848 6.398 9.962 1.00 97.69 89 GLN A O 1
ATOM 714 N N . ARG A 1 90 ? -19.630 4.370 10.531 1.00 98.06 90 ARG A N 1
ATOM 715 C CA . ARG A 1 90 ? -19.551 3.807 9.171 1.00 98.06 90 ARG A CA 1
ATOM 716 C C . ARG A 1 90 ? -20.329 4.672 8.174 1.00 98.06 90 ARG A C 1
ATOM 718 O O . ARG A 1 90 ? -21.506 4.961 8.370 1.00 98.06 90 ARG A O 1
ATOM 725 N N . GLY A 1 91 ? -19.688 5.004 7.063 1.00 97.88 91 GLY A N 1
ATOM 726 C CA . GLY A 1 91 ? -20.231 5.813 5.979 1.00 97.88 91 GLY A CA 1
ATOM 727 C C . GLY A 1 91 ? -20.276 7.315 6.260 1.00 97.88 91 GLY A C 1
ATOM 728 O O . GLY A 1 91 ? -20.806 8.033 5.413 1.00 97.88 91 GLY A O 1
ATOM 729 N N . SER A 1 92 ? -19.739 7.782 7.392 1.00 98.12 92 SER A N 1
ATOM 730 C CA . SER A 1 92 ? -19.825 9.180 7.831 1.00 98.12 92 SER A CA 1
ATOM 731 C C . SER A 1 92 ? -18.460 9.736 8.249 1.00 98.12 92 SER A C 1
ATOM 733 O O . SER A 1 92 ? -17.922 10.580 7.538 1.00 98.12 92 SER A O 1
ATOM 735 N N . SER A 1 93 ? -17.866 9.221 9.330 1.00 97.94 93 SER A N 1
ATOM 736 C CA . SER A 1 93 ? -16.620 9.751 9.902 1.00 97.94 93 SER A CA 1
ATOM 737 C C . SER A 1 93 ? -15.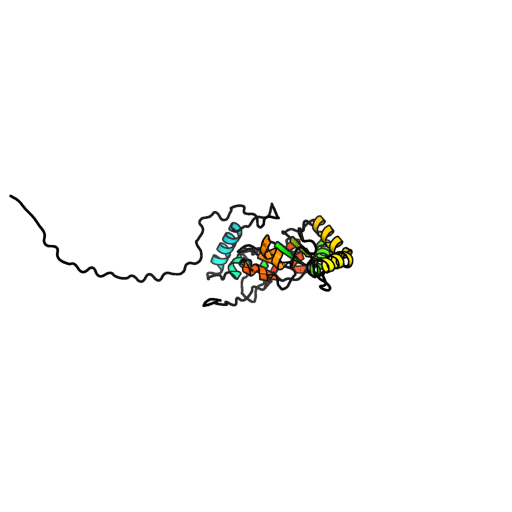413 9.516 8.993 1.00 97.94 93 SER A C 1
ATOM 739 O O . SER A 1 93 ? -15.345 8.498 8.301 1.00 97.94 93 SER A O 1
ATOM 741 N N . TYR A 1 94 ? -14.423 10.405 9.060 1.00 98.50 94 TYR A N 1
ATOM 742 C CA . TYR A 1 94 ? -13.097 10.196 8.477 1.00 98.50 94 TYR A CA 1
ATOM 743 C C . TYR A 1 94 ? -12.153 9.640 9.545 1.00 98.50 94 TYR A C 1
ATOM 745 O O . TYR A 1 94 ? -11.937 10.249 10.593 1.00 98.50 94 TYR A O 1
ATOM 753 N N . LEU A 1 95 ? -11.645 8.435 9.303 1.00 98.69 95 LEU A N 1
ATOM 754 C CA . LEU A 1 95 ? -10.678 7.757 10.156 1.00 98.69 95 LEU A CA 1
ATOM 755 C C . LEU A 1 95 ? -9.290 8.306 9.854 1.00 98.69 95 LEU A C 1
ATOM 757 O O . LEU A 1 95 ? -8.895 8.293 8.694 1.00 98.69 95 LEU A O 1
ATOM 761 N N . ARG A 1 96 ? -8.543 8.712 10.882 1.00 98.75 96 ARG A N 1
ATOM 762 C CA . ARG A 1 96 ? -7.124 9.064 10.760 1.00 98.75 96 ARG A CA 1
ATOM 763 C C . ARG A 1 96 ? -6.280 7.834 11.062 1.00 98.75 96 ARG A C 1
ATOM 765 O O . ARG A 1 96 ? -6.285 7.333 12.189 1.00 98.75 96 ARG A O 1
ATOM 772 N N . LEU A 1 97 ? -5.605 7.321 10.043 1.00 98.81 97 LEU A N 1
ATOM 773 C CA . LEU A 1 97 ? -4.945 6.022 10.045 1.00 98.81 97 LEU A CA 1
ATOM 774 C C . LEU A 1 97 ? -3.431 6.154 9.886 1.00 98.81 97 LEU A C 1
ATOM 776 O O . LEU A 1 97 ? -2.915 7.115 9.319 1.00 98.81 97 LEU A O 1
ATOM 780 N N . ARG A 1 98 ? -2.722 5.129 10.355 1.00 98.62 98 ARG A N 1
ATOM 781 C CA . ARG A 1 98 ? -1.281 4.944 10.179 1.00 98.62 98 ARG A CA 1
ATOM 782 C C . ARG A 1 98 ? -1.023 3.643 9.420 1.00 98.62 98 ARG A C 1
ATOM 784 O O . ARG A 1 98 ? -0.897 2.604 10.067 1.00 98.62 98 ARG A O 1
ATOM 791 N N . PRO A 1 99 ? -0.998 3.664 8.075 1.00 98.62 99 PRO A N 1
ATOM 792 C CA . PRO A 1 99 ? -0.607 2.497 7.292 1.00 98.62 99 PRO A CA 1
ATOM 793 C C . PRO A 1 99 ? 0.803 2.019 7.650 1.00 98.62 99 PRO A C 1
ATOM 795 O O . PRO A 1 99 ? 1.678 2.819 7.978 1.00 98.62 99 PRO A O 1
ATOM 798 N N . ASP A 1 100 ? 1.029 0.711 7.569 1.00 98.44 100 ASP A N 1
ATOM 799 C CA . ASP A 1 100 ? 2.336 0.103 7.810 1.00 98.44 100 ASP A CA 1
ATOM 800 C C . ASP A 1 100 ? 3.317 0.438 6.686 1.00 98.44 100 ASP A C 1
ATOM 802 O O . ASP A 1 100 ? 4.501 0.640 6.950 1.00 98.44 100 ASP A O 1
ATOM 806 N N . ARG A 1 101 ? 2.832 0.499 5.436 1.00 98.38 101 ARG A N 1
ATOM 807 C CA . ARG A 1 101 ? 3.665 0.722 4.249 1.00 98.38 101 ARG A CA 1
ATOM 808 C C . ARG A 1 101 ? 2.923 1.333 3.063 1.00 98.38 101 ARG A C 1
ATOM 810 O O . ARG A 1 101 ? 1.692 1.287 2.988 1.00 98.38 101 ARG A O 1
ATOM 817 N N . VAL A 1 102 ? 3.714 1.818 2.109 1.00 98.81 102 VAL A N 1
ATOM 818 C CA . VAL A 1 102 ? 3.277 2.403 0.836 1.00 98.81 102 VAL A CA 1
ATOM 819 C C . VAL A 1 102 ? 3.846 1.596 -0.337 1.00 98.81 102 VAL A C 1
ATOM 821 O O . VAL A 1 102 ? 4.984 1.121 -0.295 1.00 98.81 102 VAL A O 1
ATOM 824 N N . ALA A 1 103 ? 3.070 1.428 -1.405 1.00 98.75 103 ALA A N 1
ATOM 825 C CA . ALA A 1 103 ? 3.550 0.833 -2.650 1.00 98.75 103 ALA A CA 1
ATOM 826 C C . ALA A 1 103 ? 3.104 1.645 -3.868 1.00 98.75 103 ALA A C 1
ATOM 828 O O . ALA A 1 103 ? 1.918 1.888 -4.059 1.00 98.75 103 ALA A O 1
ATOM 829 N N . CYS A 1 104 ? 4.046 2.030 -4.718 1.00 98.69 104 CYS A N 1
ATOM 830 C CA . CYS A 1 104 ? 3.767 2.785 -5.930 1.00 98.69 104 CYS A CA 1
ATOM 831 C C . CYS A 1 104 ? 4.177 1.981 -7.165 1.00 98.69 104 CYS A C 1
ATOM 833 O O . CYS A 1 104 ? 5.169 1.256 -7.132 1.00 98.69 104 CYS A O 1
ATOM 835 N N . GLN A 1 105 ? 3.445 2.132 -8.261 1.00 98.56 105 GLN A N 1
ATOM 836 C CA . GLN A 1 105 ? 3.841 1.618 -9.577 1.00 98.56 105 GLN A CA 1
ATOM 837 C C . GLN A 1 105 ? 4.392 2.757 -10.443 1.00 98.56 105 GLN A C 1
ATOM 839 O O . GLN A 1 105 ? 4.079 3.917 -10.189 1.00 98.56 105 GLN A O 1
ATOM 844 N N . ASP A 1 106 ? 5.256 2.466 -11.410 1.00 98.38 106 ASP A N 1
ATOM 845 C CA . ASP A 1 106 ? 6.055 3.446 -12.161 1.00 98.38 106 ASP A CA 1
ATOM 846 C C . ASP A 1 106 ? 5.254 4.533 -12.899 1.00 98.38 106 ASP A C 1
ATOM 848 O O . ASP A 1 106 ? 5.726 5.671 -12.994 1.00 98.38 106 ASP A O 1
ATOM 852 N N . ALA A 1 107 ? 4.033 4.262 -13.359 1.00 97.00 107 ALA A N 1
ATOM 853 C CA . ALA A 1 107 ? 3.181 5.277 -13.983 1.00 97.00 107 ALA A CA 1
ATOM 854 C C . ALA A 1 107 ? 2.653 6.325 -12.982 1.00 97.00 107 ALA A C 1
ATOM 856 O O . ALA A 1 107 ? 2.494 7.491 -13.342 1.00 97.00 107 ALA A O 1
ATOM 857 N N . THR A 1 108 ? 2.413 5.962 -11.717 1.00 97.12 108 THR A N 1
ATOM 858 C CA . THR A 1 108 ? 1.937 6.901 -10.673 1.00 97.12 108 THR A CA 1
ATOM 859 C C . THR A 1 108 ? 3.031 7.356 -9.706 1.00 97.12 108 THR A C 1
ATOM 861 O O . THR A 1 108 ? 2.943 8.450 -9.141 1.00 97.12 108 THR A O 1
ATOM 864 N N . ALA A 1 109 ? 4.097 6.567 -9.553 1.00 98.12 109 ALA A N 1
ATOM 865 C CA . ALA A 1 109 ? 5.233 6.845 -8.680 1.00 98.12 109 ALA A CA 1
ATOM 866 C C . ALA A 1 109 ? 5.963 8.125 -9.083 1.00 98.12 109 ALA A C 1
ATOM 868 O O . ALA A 1 109 ? 6.435 8.846 -8.209 1.00 98.12 109 ALA A O 1
ATOM 869 N N . GLN A 1 110 ? 6.020 8.436 -10.382 1.00 98.50 110 GLN A N 1
ATOM 870 C CA . GLN A 1 110 ? 6.670 9.646 -10.886 1.00 98.50 110 GLN A CA 1
ATOM 871 C C . GLN A 1 110 ? 6.127 10.903 -10.198 1.00 98.50 110 GLN A C 1
ATOM 873 O O . GLN A 1 110 ? 6.883 11.663 -9.594 1.00 98.50 110 GLN A O 1
ATOM 878 N N . MET A 1 111 ? 4.805 11.095 -10.228 1.00 98.12 111 MET A N 1
ATOM 879 C CA . MET A 1 111 ? 4.180 12.278 -9.632 1.00 98.12 111 MET A CA 1
ATOM 880 C C . MET A 1 111 ? 4.166 12.227 -8.105 1.00 98.12 111 MET A C 1
ATOM 882 O O . MET A 1 111 ? 4.372 13.260 -7.471 1.00 98.12 111 MET A O 1
ATOM 886 N N . ALA A 1 112 ? 3.980 11.045 -7.507 1.00 98.25 112 ALA A N 1
ATOM 887 C CA . ALA A 1 112 ? 4.040 10.892 -6.054 1.00 98.25 112 ALA A CA 1
ATOM 888 C C . ALA A 1 112 ? 5.425 11.281 -5.504 1.00 98.25 112 ALA A C 1
ATOM 890 O O . ALA A 1 112 ? 5.526 12.023 -4.531 1.00 98.25 112 ALA A O 1
ATOM 891 N N . ILE A 1 113 ? 6.502 10.848 -6.165 1.00 98.25 113 ILE A N 1
ATOM 892 C CA . ILE A 1 113 ? 7.871 11.174 -5.758 1.00 98.25 113 ILE A CA 1
ATOM 893 C C . ILE A 1 113 ? 8.174 12.652 -5.982 1.00 98.25 113 ILE A C 1
ATOM 895 O O . ILE A 1 113 ? 8.768 13.264 -5.103 1.00 98.25 113 ILE A O 1
ATOM 899 N N . LEU A 1 114 ? 7.744 13.262 -7.091 1.00 98.31 114 LEU A N 1
ATOM 900 C CA . LEU A 1 114 ? 7.929 14.706 -7.285 1.00 98.31 114 LEU A CA 1
ATOM 901 C C . LEU A 1 114 ? 7.232 15.527 -6.190 1.00 98.31 114 LEU A C 1
ATOM 903 O O . LEU A 1 114 ? 7.826 16.460 -5.656 1.00 98.31 114 LEU A O 1
ATOM 907 N N . GLN A 1 115 ? 6.012 15.151 -5.797 1.00 98.12 115 GLN A N 1
ATOM 908 C CA . GLN A 1 115 ? 5.309 15.794 -4.682 1.00 98.12 115 GLN A CA 1
ATOM 909 C C . GLN A 1 115 ? 6.034 15.575 -3.346 1.00 98.12 115 GLN A C 1
ATOM 911 O O . GLN A 1 115 ? 6.204 16.521 -2.578 1.00 98.12 115 GLN A O 1
ATOM 916 N N . PHE A 1 116 ? 6.537 14.363 -3.092 1.00 98.38 116 PHE A N 1
ATOM 917 C CA . PHE A 1 116 ? 7.350 14.076 -1.909 1.00 98.38 116 PHE A CA 1
ATOM 918 C C . PHE A 1 116 ? 8.652 14.895 -1.881 1.00 98.38 116 PHE A C 1
ATOM 920 O O . PHE A 1 116 ? 9.031 15.435 -0.843 1.00 98.38 116 PHE A O 1
ATOM 927 N N . MET A 1 117 ? 9.316 15.057 -3.030 1.00 97.50 117 MET A N 1
ATOM 928 C CA . MET A 1 117 ? 10.500 15.909 -3.172 1.00 97.50 117 MET A CA 1
ATOM 929 C C . MET A 1 117 ? 10.183 17.362 -2.811 1.00 97.50 117 MET A C 1
ATOM 931 O O . MET A 1 117 ? 10.969 18.000 -2.109 1.00 97.50 117 MET A O 1
ATOM 935 N N . SER A 1 118 ? 9.030 17.876 -3.248 1.00 96.75 118 SER A N 1
ATOM 936 C CA . SER A 1 118 ? 8.565 19.224 -2.905 1.00 96.75 118 SER A CA 1
ATOM 937 C C . SER A 1 118 ? 8.230 19.393 -1.421 1.00 96.75 118 SER A C 1
ATOM 939 O O . SER A 1 118 ? 8.343 20.506 -0.914 1.00 96.75 118 SER A O 1
ATOM 941 N N . ALA A 1 119 ? 7.883 18.316 -0.707 1.00 94.12 119 ALA A N 1
ATOM 942 C CA . ALA A 1 119 ? 7.673 18.353 0.741 1.00 94.12 119 ALA A CA 1
ATOM 943 C C . ALA A 1 119 ? 8.976 18.577 1.538 1.00 94.12 119 ALA A C 1
ATOM 945 O O . ALA A 1 119 ? 8.923 18.877 2.728 1.00 94.12 119 ALA A O 1
ATOM 946 N N . GLY A 1 120 ? 10.151 18.444 0.906 1.00 94.56 120 GLY A N 1
ATOM 947 C CA . GLY A 1 120 ? 11.445 18.738 1.532 1.00 94.56 120 GLY A CA 1
ATOM 948 C C . GLY A 1 120 ? 11.899 17.714 2.578 1.00 94.56 120 GLY A C 1
ATOM 949 O O . GLY A 1 120 ? 12.852 17.968 3.315 1.00 94.56 120 GLY A O 1
ATOM 950 N N . MET A 1 121 ? 11.243 16.554 2.642 1.00 95.12 121 MET A N 1
ATOM 951 C CA . MET A 1 121 ? 11.588 15.473 3.564 1.00 95.12 121 MET A CA 1
ATOM 952 C C . MET A 1 121 ? 12.901 14.784 3.145 1.00 95.12 121 MET A C 1
ATOM 954 O O . MET A 1 121 ? 13.112 14.545 1.954 1.00 95.12 121 MET A O 1
ATOM 958 N N . PRO A 1 122 ? 13.793 14.426 4.090 1.00 96.81 122 PRO A N 1
ATOM 959 C CA . PRO A 1 122 ? 15.068 13.785 3.759 1.00 96.81 122 PRO A CA 1
ATOM 960 C C . PRO A 1 122 ? 14.915 12.318 3.328 1.00 96.81 122 PRO A C 1
ATOM 962 O O . PRO A 1 122 ? 15.700 11.835 2.518 1.00 96.81 122 PRO A O 1
ATOM 965 N N . SER A 1 123 ? 13.910 11.613 3.850 1.00 97.94 123 SER A N 1
ATOM 966 C CA . SER A 1 123 ? 13.595 10.215 3.541 1.00 97.94 123 SER A CA 1
ATOM 967 C C . SER A 1 123 ? 12.141 9.909 3.888 1.00 97.94 123 SER A C 1
ATOM 969 O O . SER A 1 123 ? 11.542 10.625 4.696 1.00 97.94 123 SER A O 1
ATOM 971 N N . VAL A 1 124 ? 11.586 8.833 3.328 1.00 98.31 124 VAL A N 1
ATOM 972 C CA . VAL A 1 124 ? 10.240 8.366 3.693 1.00 98.31 124 VAL A CA 1
ATOM 973 C C . VAL A 1 124 ? 10.178 7.915 5.157 1.00 98.31 124 VAL A C 1
ATOM 975 O O . VAL A 1 124 ? 11.136 7.350 5.688 1.00 98.31 124 VAL A O 1
ATOM 978 N N . ALA A 1 125 ? 9.047 8.165 5.815 1.00 97.19 125 ALA A N 1
ATOM 979 C CA . ALA A 1 125 ? 8.797 7.780 7.204 1.00 97.19 125 ALA A CA 1
ATOM 980 C C . ALA A 1 125 ? 8.402 6.307 7.363 1.00 97.19 125 ALA A C 1
ATOM 982 O O . ALA A 1 125 ? 8.709 5.679 8.377 1.00 97.19 125 ALA A O 1
ATOM 983 N N . ASN A 1 126 ? 7.734 5.758 6.350 1.00 95.88 126 ASN A N 1
ATOM 984 C CA . ASN A 1 126 ? 7.253 4.385 6.315 1.00 95.88 126 ASN A CA 1
ATOM 985 C C . ASN A 1 126 ? 7.934 3.609 5.181 1.00 95.88 126 ASN A C 1
ATOM 987 O O . ASN A 1 126 ? 8.260 4.203 4.145 1.00 95.88 126 ASN A O 1
ATOM 991 N N . PRO A 1 127 ? 8.097 2.280 5.323 1.00 98.06 127 PRO A N 1
ATOM 992 C CA . PRO A 1 127 ? 8.563 1.427 4.238 1.00 98.06 127 PRO A CA 1
ATOM 993 C C . PRO A 1 127 ? 7.777 1.689 2.958 1.00 98.06 127 PRO A C 1
ATOM 995 O O . PRO A 1 127 ? 6.546 1.635 2.942 1.00 98.06 127 PRO A O 1
ATOM 998 N N . THR A 1 128 ? 8.500 2.007 1.891 1.00 98.62 128 THR A N 1
ATOM 999 C CA . THR A 1 128 ? 7.917 2.389 0.606 1.00 98.62 128 THR A CA 1
ATOM 1000 C C . THR A 1 128 ? 8.636 1.644 -0.504 1.00 98.62 128 THR A C 1
ATOM 1002 O O . THR A 1 128 ? 9.854 1.474 -0.448 1.00 98.62 128 THR A O 1
ATOM 1005 N N . THR A 1 129 ? 7.898 1.202 -1.520 1.00 98.88 129 THR A N 1
ATOM 1006 C CA . THR A 1 129 ? 8.467 0.540 -2.706 1.00 98.88 129 THR A CA 1
ATOM 1007 C C . THR A 1 129 ? 7.896 1.097 -3.998 1.00 98.88 129 THR A C 1
ATOM 1009 O O . THR A 1 129 ? 6.693 1.336 -4.060 1.00 98.88 129 THR A O 1
ATOM 1012 N N . VAL A 1 130 ? 8.730 1.211 -5.029 1.00 98.88 130 VAL A N 1
ATOM 1013 C CA . VAL A 1 130 ? 8.344 1.498 -6.416 1.00 98.88 130 VAL A CA 1
ATOM 1014 C C . VAL A 1 130 ? 8.535 0.251 -7.270 1.00 98.88 130 VAL A C 1
ATOM 1016 O O . VAL A 1 130 ? 9.564 -0.416 -7.156 1.00 98.88 130 VAL A O 1
ATOM 1019 N N . HIS A 1 131 ? 7.561 -0.039 -8.130 1.00 98.88 131 HIS A N 1
ATOM 1020 C CA . HIS A 1 131 ? 7.530 -1.205 -9.015 1.00 98.88 131 HIS A CA 1
ATOM 1021 C C . HIS A 1 131 ? 7.449 -0.761 -10.477 1.00 98.88 131 HIS A C 1
ATOM 1023 O O . HIS A 1 131 ? 6.595 0.051 -10.814 1.00 98.88 131 HIS A O 1
ATOM 1029 N N . CYS A 1 132 ? 8.357 -1.249 -11.328 1.00 98.75 132 CYS A N 1
ATOM 1030 C CA . CYS A 1 132 ? 8.414 -0.872 -12.745 1.00 98.75 132 CYS A CA 1
ATOM 1031 C C . CYS A 1 132 ? 7.723 -1.910 -13.636 1.00 98.75 132 CYS A C 1
ATOM 1033 O O . CYS A 1 132 ? 8.373 -2.829 -14.145 1.00 98.75 132 CYS A O 1
ATOM 1035 N N . ASP A 1 133 ? 6.412 -1.771 -13.805 1.00 98.56 133 ASP A N 1
ATOM 1036 C CA . ASP A 1 133 ? 5.563 -2.754 -14.477 1.00 98.56 133 ASP A CA 1
ATOM 1037 C C . ASP A 1 133 ? 4.567 -2.165 -15.491 1.00 98.56 133 ASP A C 1
ATOM 1039 O O . ASP A 1 133 ? 4.073 -2.921 -16.327 1.00 98.56 133 ASP A O 1
ATOM 1043 N N . HIS A 1 134 ? 4.299 -0.853 -15.497 1.00 98.44 134 HIS A N 1
ATOM 1044 C CA . HIS A 1 134 ? 3.291 -0.253 -16.387 1.00 98.44 134 HIS A CA 1
ATOM 1045 C C . HIS A 1 134 ? 3.864 0.291 -17.700 1.00 98.44 134 HIS A C 1
ATOM 1047 O O . HIS A 1 134 ? 3.114 0.496 -18.653 1.00 98.44 134 HIS A O 1
ATOM 1053 N N . LEU A 1 135 ? 5.177 0.528 -17.780 1.00 98.31 135 LEU A N 1
ATOM 1054 C CA . LEU A 1 135 ? 5.807 1.159 -18.951 1.00 98.31 135 LEU A CA 1
ATOM 1055 C C . LEU A 1 135 ? 6.399 0.161 -19.967 1.00 98.31 135 LEU A C 1
ATOM 1057 O O . LEU A 1 135 ? 7.132 0.556 -20.876 1.00 98.31 135 LEU A O 1
ATOM 1061 N N . ILE A 1 136 ? 6.091 -1.132 -19.836 1.00 98.44 136 ILE A N 1
ATOM 1062 C CA . ILE A 1 136 ? 6.576 -2.188 -20.736 1.00 98.44 136 ILE A CA 1
ATOM 1063 C C . ILE A 1 136 ? 5.471 -2.554 -21.733 1.00 98.44 136 ILE A C 1
ATOM 1065 O O . ILE A 1 136 ? 4.541 -3.291 -21.415 1.00 98.44 136 ILE A O 1
ATOM 1069 N N . GLU A 1 137 ? 5.578 -2.047 -22.961 1.00 98.38 137 GLU A N 1
ATOM 1070 C CA . GLU A 1 137 ? 4.634 -2.364 -24.036 1.00 98.38 137 GLU A CA 1
ATOM 1071 C C . GLU A 1 137 ? 4.898 -3.768 -24.608 1.00 98.38 137 GLU A C 1
ATOM 1073 O O . GLU A 1 137 ? 5.996 -4.060 -25.092 1.00 98.38 137 GLU A O 1
ATOM 1078 N N . ALA A 1 138 ? 3.867 -4.615 -24.619 1.00 98.19 138 ALA A N 1
ATOM 1079 C CA . ALA A 1 138 ? 3.905 -5.917 -25.277 1.00 98.19 138 ALA A CA 1
ATOM 1080 C C . ALA A 1 138 ? 3.804 -5.767 -26.805 1.00 98.19 138 ALA A C 1
ATOM 1082 O O . ALA A 1 138 ? 2.851 -5.173 -27.309 1.00 98.19 138 ALA A O 1
ATOM 1083 N N . GLN A 1 139 ? 4.758 -6.334 -27.548 1.00 97.94 139 GLN A N 1
ATOM 1084 C CA . GLN A 1 139 ? 4.770 -6.268 -29.012 1.00 97.94 139 GLN A CA 1
ATOM 1085 C C . GLN A 1 139 ? 5.305 -7.546 -29.664 1.00 97.94 139 GLN A C 1
ATOM 1087 O O . GLN A 1 139 ? 4.647 -8.101 -30.541 1.00 97.94 139 GLN A O 1
ATOM 1092 N N . ILE A 1 140 ? 6.492 -8.012 -29.271 1.00 97.12 140 ILE A N 1
ATOM 1093 C CA . ILE A 1 140 ? 7.178 -9.142 -29.920 1.00 97.12 140 ILE A CA 1
ATOM 1094 C C . ILE A 1 140 ? 7.288 -10.346 -28.979 1.00 97.12 140 ILE A C 1
ATOM 1096 O O . ILE A 1 140 ? 7.230 -11.491 -29.426 1.00 97.12 140 ILE A O 1
ATOM 1100 N N . GLY A 1 141 ? 7.477 -10.107 -27.684 1.00 94.88 141 GLY A N 1
ATOM 1101 C CA . GLY A 1 141 ? 7.706 -11.138 -26.679 1.00 94.88 141 GLY A CA 1
ATOM 1102 C C . GLY A 1 141 ? 8.630 -10.658 -25.561 1.00 94.88 141 GLY A C 1
ATOM 1103 O O . GLY A 1 141 ? 9.493 -9.805 -25.770 1.00 94.88 141 GLY A O 1
ATOM 1104 N N . GLY A 1 142 ? 8.481 -11.263 -24.377 1.00 96.19 142 GLY A N 1
ATOM 1105 C CA . GLY A 1 142 ? 8.962 -10.717 -23.101 1.00 96.19 142 GLY A CA 1
ATOM 1106 C C . GLY A 1 142 ? 10.386 -10.152 -23.099 1.00 96.19 142 GLY A C 1
ATOM 1107 O O . GLY A 1 142 ? 10.577 -9.007 -22.710 1.00 96.19 142 GLY A O 1
ATOM 1108 N N . ALA A 1 143 ? 11.384 -10.908 -23.570 1.00 97.81 143 ALA A N 1
ATOM 1109 C CA . ALA A 1 143 ? 12.777 -10.447 -23.543 1.00 97.81 143 ALA A CA 1
ATOM 1110 C C . ALA A 1 143 ? 13.027 -9.219 -24.440 1.00 97.81 143 ALA A C 1
ATOM 1112 O O . ALA A 1 143 ? 13.671 -8.265 -24.012 1.00 97.81 143 ALA A O 1
ATOM 1113 N N . LYS A 1 144 ? 12.491 -9.229 -25.668 1.00 98.31 144 LYS A N 1
ATOM 1114 C CA . LYS A 1 144 ? 12.663 -8.128 -26.630 1.00 98.31 144 LYS A CA 1
ATOM 1115 C C . LYS A 1 144 ? 11.867 -6.894 -26.217 1.00 98.31 144 LYS A C 1
ATOM 1117 O O . LYS A 1 144 ? 12.348 -5.774 -26.358 1.00 98.31 144 LYS A O 1
ATOM 1122 N N . AS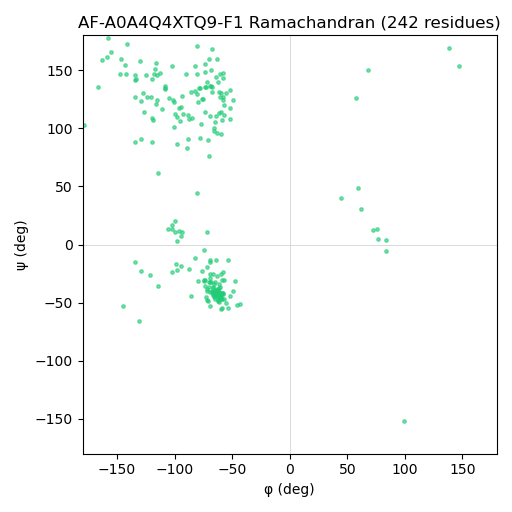P A 1 145 ? 10.670 -7.105 -25.680 1.00 98.62 145 ASP A N 1
ATOM 1123 C CA . ASP A 1 145 ? 9.811 -6.027 -25.199 1.00 98.62 145 ASP A CA 1
ATOM 1124 C C . ASP A 1 145 ? 10.414 -5.343 -23.966 1.00 98.62 145 ASP A C 1
ATOM 1126 O O . ASP A 1 145 ? 10.416 -4.116 -23.892 1.00 98.62 145 ASP A O 1
ATOM 1130 N N . LEU A 1 146 ? 11.011 -6.112 -23.046 1.00 98.56 146 LEU A N 1
ATOM 1131 C CA . LEU A 1 146 ? 11.717 -5.573 -21.883 1.00 98.56 146 LEU A CA 1
ATOM 1132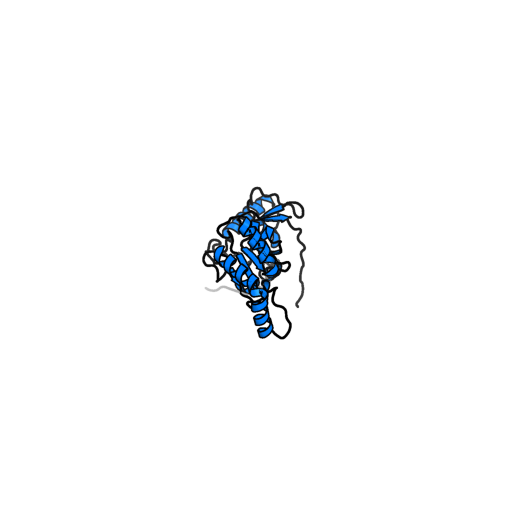 C C . LEU A 1 146 ? 12.958 -4.768 -22.284 1.00 98.56 146 LEU A C 1
ATOM 1134 O O . LEU A 1 146 ? 13.143 -3.656 -21.795 1.00 98.56 146 LEU A O 1
ATOM 1138 N N . GLU A 1 147 ? 13.799 -5.297 -23.178 1.00 98.44 147 GLU A N 1
ATOM 1139 C CA . GLU A 1 147 ? 14.976 -4.573 -23.675 1.00 98.44 147 GLU A CA 1
ATOM 1140 C C . GLU A 1 147 ? 14.568 -3.236 -24.308 1.00 98.44 147 GLU A C 1
ATOM 1142 O O . GLU A 1 147 ? 15.117 -2.186 -23.970 1.00 98.44 147 GLU A O 1
ATOM 1147 N N . ARG A 1 148 ? 13.538 -3.260 -25.161 1.00 98.56 148 ARG A N 1
ATOM 1148 C CA . ARG A 1 148 ? 12.967 -2.067 -25.789 1.00 98.56 148 ARG A CA 1
ATOM 1149 C C . ARG A 1 148 ? 12.422 -1.077 -24.757 1.00 98.56 148 ARG A C 1
ATOM 1151 O O . ARG A 1 148 ? 12.719 0.111 -24.855 1.00 98.56 148 ARG A O 1
ATOM 1158 N N . ALA A 1 149 ? 11.673 -1.544 -23.759 1.00 98.56 149 ALA A N 1
ATOM 1159 C CA . ALA A 1 149 ? 11.119 -0.696 -22.706 1.00 98.56 149 ALA A CA 1
ATOM 1160 C C . ALA A 1 149 ? 12.209 -0.027 -21.858 1.00 98.56 149 ALA A C 1
ATOM 1162 O O . ALA A 1 149 ? 12.075 1.149 -21.524 1.00 98.56 149 ALA A O 1
ATOM 1163 N N . ILE A 1 150 ? 13.305 -0.734 -21.553 1.00 98.56 150 ILE A N 1
ATOM 1164 C CA . ILE A 1 150 ? 14.461 -0.170 -20.838 1.00 98.56 150 ILE A CA 1
ATOM 1165 C C . ILE A 1 150 ? 15.107 0.963 -21.643 1.00 98.56 150 ILE A C 1
ATOM 1167 O O . ILE A 1 150 ? 15.495 1.970 -21.056 1.00 98.56 150 ILE A O 1
ATOM 1171 N N . GLN A 1 151 ? 15.207 0.826 -22.970 1.00 98.38 151 GLN A N 1
ATOM 1172 C CA . GLN A 1 151 ? 15.756 1.884 -23.824 1.00 98.38 151 GLN A CA 1
ATOM 1173 C C . GLN A 1 151 ? 14.807 3.083 -23.940 1.00 98.38 151 GLN A C 1
ATOM 1175 O O . GLN A 1 151 ? 15.233 4.218 -23.742 1.00 98.38 151 GLN A O 1
ATOM 1180 N N . ILE A 1 152 ? 13.524 2.842 -24.228 1.00 98.56 152 ILE A N 1
ATOM 1181 C CA . ILE A 1 152 ? 12.527 3.904 -24.441 1.00 98.56 152 ILE A CA 1
ATOM 1182 C C . ILE A 1 152 ? 12.286 4.706 -23.158 1.00 98.56 152 ILE A C 1
ATOM 1184 O O . ILE A 1 152 ? 12.252 5.932 -23.198 1.00 98.56 152 ILE A O 1
ATOM 1188 N N . ASN A 1 153 ? 12.158 4.029 -22.015 1.00 98.69 153 ASN A N 1
ATOM 1189 C CA . ASN A 1 153 ? 11.806 4.657 -20.739 1.00 98.69 153 ASN A CA 1
ATOM 1190 C C . ASN A 1 153 ? 13.024 4.901 -19.838 1.00 98.69 153 ASN A C 1
ATOM 1192 O O . ASN A 1 153 ? 12.874 5.056 -18.624 1.00 98.69 153 ASN A O 1
ATOM 1196 N N . LYS A 1 154 ? 14.236 4.926 -20.411 1.00 98.62 154 LYS A N 1
ATOM 1197 C CA . LYS A 1 154 ? 15.489 5.046 -19.655 1.00 98.62 154 LYS A CA 1
ATOM 1198 C C . LYS A 1 154 ? 15.476 6.234 -18.689 1.00 98.62 154 LYS A C 1
ATOM 1200 O O . LYS A 1 154 ? 15.857 6.081 -17.535 1.00 98.62 154 LYS A O 1
ATOM 1205 N N . GLU A 1 155 ? 14.996 7.391 -19.144 1.00 98.69 155 GLU A N 1
ATOM 1206 C CA . GLU A 1 155 ? 14.898 8.610 -18.329 1.00 98.69 155 GLU A CA 1
ATOM 1207 C C . GLU A 1 155 ? 14.032 8.402 -17.078 1.00 98.69 155 GLU A C 1
ATOM 1209 O O . GLU A 1 155 ? 14.447 8.733 -15.967 1.00 98.69 155 GLU A O 1
ATOM 1214 N N . VAL A 1 156 ? 12.855 7.794 -17.244 1.00 98.62 156 VAL A N 1
ATOM 1215 C CA . VAL A 1 156 ? 11.921 7.535 -16.143 1.00 98.62 156 VAL A CA 1
ATOM 1216 C C . VAL A 1 156 ? 12.513 6.533 -15.156 1.00 98.62 156 VAL A C 1
ATOM 1218 O O . VAL A 1 156 ? 12.462 6.755 -13.947 1.00 98.62 156 VAL A O 1
ATOM 1221 N N . TYR A 1 157 ? 13.112 5.446 -15.645 1.00 98.75 157 TYR A N 1
ATOM 1222 C CA . TYR A 1 157 ? 13.720 4.440 -14.774 1.00 98.75 157 TYR A CA 1
ATOM 1223 C C . TYR A 1 157 ? 14.944 4.973 -14.024 1.00 98.75 157 TYR A C 1
ATOM 1225 O O . TYR A 1 157 ? 15.104 4.666 -12.842 1.00 98.75 157 TYR A O 1
ATOM 1233 N N . ASP A 1 158 ? 15.765 5.809 -14.660 1.00 98.81 158 ASP A N 1
ATOM 1234 C CA . ASP A 1 158 ? 16.895 6.474 -14.008 1.00 98.81 158 ASP A CA 1
ATOM 1235 C C . ASP A 1 158 ? 16.414 7.458 -12.928 1.00 98.81 158 ASP A C 1
ATOM 1237 O O . ASP A 1 158 ? 16.956 7.477 -11.815 1.00 98.81 158 ASP A O 1
ATOM 1241 N N . PHE A 1 159 ? 15.365 8.240 -13.212 1.00 98.81 159 PHE A N 1
ATOM 1242 C CA . PHE A 1 159 ? 14.733 9.121 -12.228 1.00 98.81 159 PHE A CA 1
ATOM 1243 C C . PHE A 1 159 ? 14.212 8.328 -11.025 1.00 98.81 159 PHE A C 1
ATOM 1245 O O . PHE A 1 159 ? 14.599 8.610 -9.890 1.00 98.81 159 PHE A O 1
ATOM 1252 N N . LEU A 1 160 ? 13.384 7.305 -11.257 1.00 98.75 160 LEU A N 1
ATOM 1253 C CA . LEU A 1 160 ? 12.808 6.500 -10.180 1.00 98.75 160 LEU A CA 1
ATOM 1254 C C . LEU A 1 160 ? 13.898 5.787 -9.376 1.00 98.75 160 LE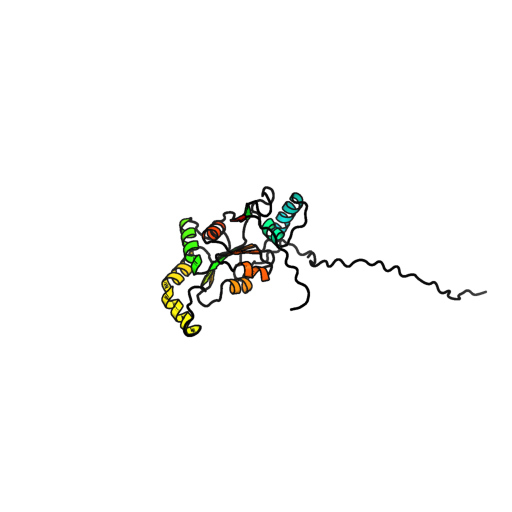U A C 1
ATOM 1256 O O . LEU A 1 160 ? 13.873 5.846 -8.150 1.00 98.75 160 LEU A O 1
ATOM 1260 N N . SER A 1 161 ? 14.889 5.175 -10.030 1.00 98.75 161 SER A N 1
ATOM 1261 C CA . SER A 1 161 ? 15.981 4.478 -9.344 1.00 98.75 161 SER A CA 1
ATOM 1262 C C . SER A 1 161 ? 16.809 5.425 -8.472 1.00 98.75 161 SER A C 1
ATOM 1264 O O . SER A 1 161 ? 17.137 5.082 -7.335 1.00 98.75 161 SER A O 1
ATOM 1266 N N . SER A 1 162 ? 17.166 6.607 -8.984 1.00 98.69 162 SER A N 1
ATOM 1267 C CA . SER A 1 162 ? 17.987 7.577 -8.248 1.00 98.69 162 SER A CA 1
ATOM 1268 C C . SER A 1 162 ? 17.215 8.248 -7.109 1.00 98.69 162 SER A C 1
ATOM 1270 O O . SER A 1 162 ? 17.747 8.385 -6.005 1.00 98.69 162 SER A O 1
ATOM 1272 N N . ALA A 1 163 ? 15.945 8.598 -7.326 1.00 98.56 163 ALA A N 1
ATOM 1273 C CA . ALA A 1 163 ? 15.079 9.131 -6.282 1.00 98.56 163 ALA A CA 1
ATOM 1274 C C . ALA A 1 163 ? 14.814 8.088 -5.189 1.00 98.56 163 ALA A C 1
ATOM 1276 O O . ALA A 1 163 ? 14.890 8.410 -4.003 1.00 98.56 163 ALA A O 1
ATOM 1277 N N . CYS A 1 164 ? 14.582 6.827 -5.568 1.00 98.62 164 CYS A N 1
ATOM 1278 C CA . CYS A 1 164 ? 14.376 5.757 -4.602 1.00 98.62 164 CYS A CA 1
ATOM 1279 C C . CYS A 1 164 ? 15.597 5.563 -3.698 1.00 98.62 164 CYS A C 1
ATOM 1281 O O . CYS A 1 164 ? 15.460 5.514 -2.475 1.00 98.62 164 CYS A O 1
ATOM 1283 N N . ALA A 1 165 ? 16.798 5.552 -4.285 1.00 98.50 165 ALA A N 1
ATOM 1284 C CA . ALA A 1 165 ? 18.043 5.485 -3.527 1.00 98.50 165 ALA A CA 1
ATOM 1285 C C . ALA A 1 165 ? 18.214 6.684 -2.577 1.00 98.50 165 ALA A C 1
ATOM 1287 O O . ALA A 1 165 ? 18.610 6.505 -1.427 1.00 98.50 165 ALA A O 1
ATOM 1288 N N . LYS A 1 166 ? 17.881 7.901 -3.029 1.00 98.56 166 LYS A N 1
ATOM 1289 C CA . LYS A 1 166 ? 17.986 9.124 -2.219 1.00 98.56 166 LYS A CA 1
ATOM 1290 C C . LYS A 1 166 ? 17.048 9.119 -1.010 1.00 98.56 166 LYS A C 1
ATOM 1292 O O . LYS A 1 166 ? 17.463 9.523 0.071 1.00 98.56 166 LYS A O 1
ATOM 1297 N N . TYR A 1 167 ? 15.800 8.695 -1.196 1.00 98.56 167 TYR A N 1
ATOM 1298 C CA . TYR A 1 167 ? 14.739 8.831 -0.192 1.00 98.56 167 TYR A CA 1
ATOM 1299 C C . TYR A 1 167 ? 14.463 7.555 0.613 1.00 98.56 167 TYR A C 1
ATOM 1301 O O . TYR A 1 167 ? 13.487 7.519 1.362 1.00 98.56 167 TYR A O 1
ATOM 1309 N N . ASN A 1 168 ? 15.329 6.540 0.502 1.00 97.56 168 ASN A N 1
ATOM 1310 C CA . ASN A 1 168 ? 15.194 5.239 1.164 1.00 97.56 168 ASN A CA 1
ATOM 1311 C C . ASN A 1 168 ? 13.900 4.493 0.780 1.00 97.56 168 ASN A C 1
ATOM 1313 O O . ASN A 1 168 ? 13.154 4.005 1.628 1.00 97.56 168 ASN A O 1
ATOM 1317 N N . ILE A 1 169 ? 13.635 4.421 -0.523 1.00 98.56 169 ILE A N 1
ATOM 1318 C CA . ILE A 1 169 ? 12.508 3.699 -1.116 1.00 98.56 169 ILE A CA 1
ATOM 1319 C C . ILE A 1 169 ? 13.062 2.456 -1.824 1.00 98.56 169 ILE A C 1
ATOM 1321 O O . ILE A 1 169 ? 14.052 2.533 -2.552 1.00 98.56 169 ILE A O 1
ATOM 1325 N N . GLY A 1 170 ? 12.433 1.298 -1.631 1.00 98.50 170 GLY A N 1
ATOM 1326 C CA . GLY A 1 170 ? 12.797 0.079 -2.354 1.00 98.50 170 GLY A CA 1
ATOM 1327 C C . GLY A 1 170 ? 12.439 0.187 -3.839 1.00 98.50 170 GLY A C 1
ATOM 1328 O O . GLY A 1 170 ? 11.347 0.635 -4.178 1.00 98.50 170 GLY A O 1
ATOM 1329 N N . PHE A 1 171 ? 13.331 -0.242 -4.731 1.00 98.75 171 PHE A N 1
ATOM 1330 C CA . PHE A 1 171 ? 13.137 -0.121 -6.178 1.00 98.75 171 PHE A CA 1
ATOM 1331 C C . PHE A 1 171 ? 13.143 -1.489 -6.863 1.00 98.75 171 PHE A 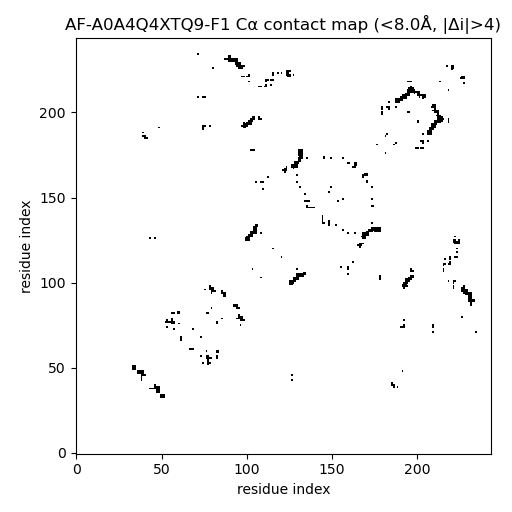C 1
ATOM 1333 O O . PHE A 1 171 ? 14.187 -2.134 -6.992 1.00 98.75 171 PHE A O 1
ATOM 1340 N N . TRP A 1 172 ? 11.972 -1.919 -7.326 1.00 98.81 172 TRP A N 1
ATOM 1341 C CA . TRP A 1 172 ? 11.804 -3.113 -8.145 1.00 98.81 172 TRP A CA 1
ATOM 1342 C C . TRP A 1 172 ? 11.969 -2.746 -9.618 1.00 98.81 172 TRP A C 1
ATOM 1344 O O . TRP A 1 172 ? 11.166 -2.012 -10.199 1.00 98.81 172 TRP A O 1
ATOM 1354 N N . LYS A 1 173 ? 13.065 -3.238 -10.205 1.00 98.69 173 LYS A N 1
ATOM 1355 C CA . LYS A 1 173 ? 13.508 -2.909 -11.566 1.00 98.69 173 LYS A CA 1
ATOM 1356 C C . LYS A 1 173 ? 12.506 -3.366 -12.641 1.00 98.69 173 LYS A C 1
ATOM 1358 O O . LYS A 1 173 ? 11.736 -4.297 -12.387 1.00 98.69 173 LYS A O 1
ATOM 1363 N N . PRO A 1 174 ? 12.559 -2.786 -13.855 1.00 98.56 174 PRO A N 1
ATOM 1364 C CA . PRO A 1 174 ? 11.761 -3.252 -14.987 1.00 98.56 174 PRO A CA 1
ATOM 1365 C C . PRO A 1 174 ? 11.941 -4.753 -15.220 1.00 98.56 174 PRO A C 1
ATOM 1367 O O . PRO A 1 174 ? 13.066 -5.256 -15.212 1.00 98.56 174 PRO A O 1
ATOM 1370 N N . GLY A 1 175 ? 10.830 -5.466 -15.403 1.00 98.12 175 GLY A N 1
ATOM 1371 C CA . GLY A 1 175 ? 10.826 -6.920 -15.601 1.00 98.12 175 GLY A CA 1
ATOM 1372 C C . GLY A 1 175 ? 10.869 -7.753 -14.315 1.00 98.12 175 GLY A C 1
ATOM 1373 O O . GLY A 1 175 ? 10.921 -8.976 -14.399 1.00 98.12 175 GLY A O 1
ATOM 1374 N N . SER A 1 176 ? 10.827 -7.127 -13.135 1.00 98.12 176 SER A N 1
ATOM 1375 C CA . SER A 1 176 ? 10.732 -7.845 -11.854 1.00 98.12 176 SER A CA 1
ATOM 1376 C C . SER A 1 176 ? 9.384 -8.537 -11.637 1.00 98.12 176 SER A C 1
ATOM 1378 O O . SER A 1 176 ? 9.339 -9.591 -11.008 1.00 98.12 176 SER A O 1
ATOM 1380 N N . GLY A 1 177 ? 8.302 -7.964 -12.165 1.00 98.31 177 GLY A N 1
ATOM 1381 C CA . GLY A 1 177 ? 6.946 -8.487 -12.028 1.00 98.31 177 GLY A CA 1
ATOM 1382 C C . GLY A 1 177 ? 5.927 -7.382 -11.769 1.00 98.31 177 GLY A C 1
ATOM 1383 O O . GLY A 1 177 ? 6.285 -6.237 -11.506 1.00 98.31 177 GLY A O 1
ATOM 1384 N N . ILE A 1 178 ? 4.647 -7.742 -11.851 1.00 98.75 178 ILE A N 1
ATOM 1385 C CA . ILE A 1 178 ? 3.534 -6.828 -11.569 1.00 98.75 178 ILE A CA 1
ATOM 1386 C C . ILE A 1 178 ? 3.510 -6.510 -10.071 1.00 98.75 178 ILE A C 1
ATOM 1388 O O . ILE A 1 178 ? 3.608 -7.427 -9.247 1.00 98.75 178 ILE A O 1
ATOM 1392 N N . ILE A 1 179 ? 3.307 -5.235 -9.723 1.00 98.81 179 ILE A N 1
ATOM 1393 C CA . ILE A 1 179 ? 3.307 -4.706 -8.352 1.00 98.81 179 ILE A CA 1
ATOM 1394 C C . ILE A 1 179 ? 2.552 -5.612 -7.376 1.00 98.81 179 ILE A C 1
ATOM 1396 O O . ILE A 1 179 ? 3.095 -6.022 -6.355 1.00 98.81 179 ILE A O 1
ATOM 1400 N N . HIS A 1 180 ? 1.319 -6.000 -7.697 1.00 98.81 180 HIS A N 1
ATOM 1401 C CA . HIS A 1 180 ? 0.463 -6.763 -6.782 1.00 98.81 180 HIS A CA 1
ATOM 1402 C C . HIS A 1 180 ? 0.933 -8.193 -6.545 1.00 98.81 180 HIS A C 1
ATOM 1404 O O . HIS A 1 180 ? 0.688 -8.728 -5.463 1.00 98.81 180 HIS A O 1
ATOM 1410 N N . GLN A 1 181 ? 1.614 -8.794 -7.524 1.00 98.81 181 GLN A N 1
ATOM 1411 C CA . GLN A 1 181 ? 2.210 -10.119 -7.382 1.00 98.81 181 GLN A CA 1
ATOM 1412 C C . GLN A 1 181 ? 3.427 -10.041 -6.459 1.00 98.81 181 GLN A C 1
ATOM 1414 O O . GLN A 1 181 ? 3.505 -10.779 -5.479 1.00 98.81 181 GLN A O 1
ATOM 1419 N N . ILE A 1 182 ? 4.315 -9.070 -6.699 1.00 98.69 182 ILE A N 1
ATOM 1420 C CA . ILE A 1 182 ? 5.484 -8.827 -5.847 1.00 98.69 182 ILE A CA 1
ATOM 1421 C C . ILE A 1 182 ? 5.044 -8.510 -4.411 1.00 98.69 182 ILE A C 1
ATOM 1423 O O . ILE A 1 182 ? 5.622 -9.033 -3.456 1.00 98.69 182 ILE A O 1
ATOM 1427 N N . LEU A 1 183 ? 4.004 -7.685 -4.240 1.00 98.56 183 LEU A N 1
ATOM 1428 C CA . LEU A 1 183 ? 3.420 -7.368 -2.936 1.00 98.56 183 LEU A CA 1
ATOM 1429 C C . LEU A 1 183 ? 2.900 -8.609 -2.216 1.00 98.56 183 LEU A C 1
ATOM 1431 O O . LEU A 1 183 ? 3.204 -8.783 -1.037 1.00 98.56 183 LEU A O 1
ATOM 1435 N N . LEU A 1 184 ? 2.157 -9.475 -2.904 1.00 98.31 184 LEU A N 1
ATOM 1436 C CA . LEU A 1 184 ? 1.622 -10.693 -2.303 1.00 98.31 184 LEU A CA 1
ATOM 1437 C C . LEU A 1 184 ? 2.736 -11.669 -1.895 1.00 98.31 184 LEU A C 1
ATOM 1439 O O . LEU A 1 184 ? 2.662 -12.267 -0.828 1.00 98.31 184 LEU A O 1
ATOM 1443 N N . GLU A 1 185 ? 3.778 -11.803 -2.713 1.00 98.38 185 GLU A N 1
ATOM 1444 C CA . GLU A 1 185 ? 4.884 -12.736 -2.469 1.00 98.38 185 GLU A CA 1
ATOM 1445 C C . GLU A 1 185 ? 5.847 -12.270 -1.371 1.00 98.38 185 GLU A C 1
ATOM 1447 O O . GLU A 1 185 ? 6.433 -13.102 -0.678 1.00 98.38 185 GLU A O 1
ATOM 1452 N N . ASN A 1 186 ? 6.023 -10.955 -1.209 1.00 98.44 186 ASN A N 1
ATOM 1453 C CA . ASN A 1 186 ? 7.114 -10.415 -0.394 1.00 98.44 186 ASN A CA 1
ATOM 1454 C C . ASN A 1 186 ? 6.662 -9.536 0.773 1.00 98.44 186 ASN A C 1
ATOM 1456 O O . ASN A 1 186 ? 7.412 -9.414 1.736 1.00 98.44 186 ASN A O 1
ATOM 1460 N N . TYR A 1 187 ? 5.493 -8.895 0.704 1.00 98.50 187 TYR A N 1
ATOM 1461 C CA . TYR A 1 187 ? 5.174 -7.758 1.580 1.00 98.50 187 TYR A CA 1
ATOM 1462 C C . TYR A 1 187 ? 3.832 -7.855 2.307 1.00 98.50 187 TYR A C 1
ATOM 1464 O O . TYR A 1 187 ? 3.650 -7.197 3.332 1.00 98.50 187 TYR A O 1
ATOM 1472 N N . ALA A 1 188 ? 2.885 -8.634 1.791 1.00 98.19 188 ALA A N 1
ATOM 1473 C CA . ALA A 1 188 ? 1.578 -8.799 2.404 1.00 98.19 188 ALA A CA 1
ATOM 1474 C C . ALA A 1 188 ? 1.649 -9.753 3.603 1.00 98.19 188 ALA A C 1
ATOM 1476 O O . ALA A 1 188 ? 2.227 -10.837 3.533 1.00 98.19 188 ALA A O 1
ATOM 1477 N N . PHE A 1 189 ? 1.008 -9.367 4.705 1.00 97.75 189 PHE A N 1
ATOM 1478 C CA . PHE A 1 189 ? 0.862 -10.212 5.886 1.00 97.75 189 PHE A CA 1
ATOM 1479 C C . PHE A 1 189 ? -0.514 -10.003 6.543 1.00 97.75 189 PHE A C 1
ATOM 1481 O O . PHE A 1 189 ? -1.106 -8.923 6.408 1.00 97.75 189 PHE A O 1
ATOM 1488 N N . PRO A 1 190 ? -1.041 -11.004 7.276 1.00 98.06 190 PRO A N 1
ATOM 1489 C CA . PRO A 1 190 ? -2.351 -10.898 7.907 1.00 98.06 190 PRO A CA 1
ATOM 1490 C C . PRO A 1 190 ? -2.434 -9.739 8.901 1.00 98.06 190 PRO A C 1
ATOM 1492 O O . PRO A 1 190 ? -1.622 -9.622 9.809 1.00 98.06 190 PRO A O 1
ATOM 1495 N N . GLY A 1 191 ? -3.467 -8.913 8.789 1.00 97.62 191 GLY A N 1
ATOM 1496 C CA . GLY A 1 191 ? -3.711 -7.829 9.735 1.00 97.62 191 GLY A CA 1
ATOM 1497 C C . GLY A 1 191 ? -2.936 -6.537 9.484 1.00 97.62 191 GLY A C 1
ATOM 1498 O O . GLY A 1 191 ? -3.225 -5.570 10.178 1.00 97.62 191 GLY A O 1
ATOM 1499 N N . GLY A 1 192 ? -2.018 -6.489 8.514 1.00 98.06 192 GLY A N 1
ATOM 1500 C CA . GLY A 1 192 ? -1.361 -5.239 8.125 1.00 98.06 192 GLY A CA 1
ATOM 1501 C C . GLY A 1 192 ? -2.301 -4.271 7.398 1.00 98.06 192 GLY A C 1
ATOM 1502 O O . GLY A 1 192 ? -3.321 -4.686 6.836 1.00 98.06 192 GLY A O 1
ATOM 1503 N N . LEU A 1 193 ? -1.938 -2.989 7.380 1.00 98.75 193 LEU A N 1
ATOM 1504 C CA . LEU A 1 193 ? -2.586 -1.936 6.597 1.00 98.75 193 LEU A CA 1
ATOM 1505 C C . LEU A 1 193 ? -1.607 -1.365 5.562 1.00 98.75 193 LEU A C 1
ATOM 1507 O O . LEU A 1 193 ? -0.568 -0.822 5.919 1.00 98.75 193 LEU A O 1
ATOM 1511 N N . MET A 1 194 ? -1.945 -1.446 4.278 1.00 98.44 194 MET A N 1
ATOM 1512 C CA . MET A 1 194 ? -1.150 -0.872 3.186 1.00 98.44 194 MET A CA 1
ATOM 1513 C C . MET A 1 194 ? -2.002 0.066 2.345 1.00 98.44 194 MET A C 1
ATOM 1515 O O . MET A 1 194 ? -3.179 -0.200 2.096 1.00 98.44 194 MET A O 1
ATOM 1519 N N . ILE A 1 195 ? -1.367 1.119 1.842 1.00 98.88 195 ILE A N 1
ATOM 1520 C CA . ILE A 1 195 ? -1.895 1.897 0.725 1.00 98.88 195 ILE A CA 1
ATOM 1521 C C . ILE A 1 195 ? -1.006 1.724 -0.503 1.00 98.88 195 ILE A C 1
ATOM 1523 O O . ILE A 1 195 ? 0.209 1.540 -0.382 1.00 98.88 195 ILE A O 1
ATOM 1527 N N . GLY A 1 196 ? -1.605 1.774 -1.688 1.00 98.75 196 GLY A N 1
ATOM 1528 C CA . GLY A 1 196 ? -0.850 1.741 -2.930 1.00 98.75 196 GLY A CA 1
ATOM 1529 C C . GLY A 1 196 ? -1.441 2.642 -3.996 1.00 98.75 196 GLY A C 1
ATOM 1530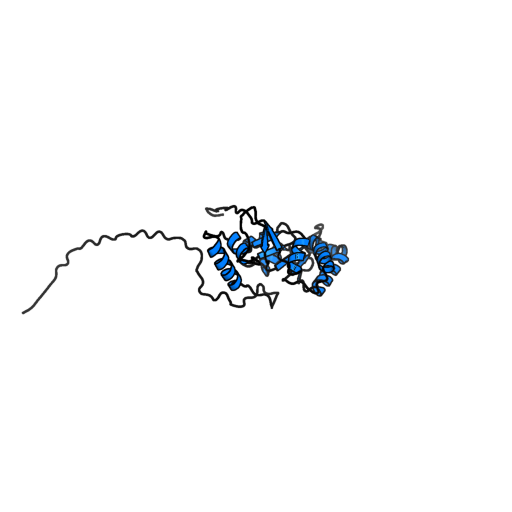 O O . GLY A 1 196 ? -2.654 2.820 -4.056 1.00 98.75 196 GLY A O 1
ATOM 1531 N N . THR A 1 197 ? -0.594 3.220 -4.844 1.00 98.62 197 THR A N 1
ATOM 1532 C CA . THR A 1 197 ? -1.028 4.127 -5.919 1.00 98.62 197 THR A CA 1
ATOM 1533 C C . THR A 1 197 ? -1.546 3.360 -7.140 1.00 98.62 197 THR A C 1
ATOM 1535 O O . THR A 1 197 ? -1.200 3.647 -8.285 1.00 98.62 197 THR A O 1
ATOM 1538 N N . ASP A 1 198 ? -2.365 2.339 -6.890 1.00 98.75 198 ASP A N 1
ATOM 1539 C CA . ASP A 1 198 ? -3.020 1.527 -7.902 1.00 98.75 198 ASP A CA 1
ATOM 1540 C C . ASP A 1 198 ? -4.393 1.029 -7.424 1.00 98.75 198 ASP A C 1
ATOM 1542 O O . ASP A 1 198 ? -4.616 0.749 -6.247 1.00 98.75 198 ASP A O 1
ATOM 1546 N N . SER A 1 199 ? -5.337 0.892 -8.352 1.00 98.25 199 SER A N 1
ATOM 1547 C CA . SER A 1 199 ? -6.704 0.459 -8.036 1.00 98.25 199 SER A CA 1
ATOM 1548 C C . SER A 1 199 ? -6.819 -1.006 -7.589 1.00 98.25 199 SER A C 1
ATOM 1550 O O . SER A 1 199 ? -7.742 -1.340 -6.846 1.00 98.25 199 SER A O 1
ATOM 1552 N N . HIS A 1 200 ? -5.882 -1.872 -7.986 1.00 98.75 200 HIS A N 1
ATOM 1553 C CA . HIS A 1 200 ? -5.889 -3.305 -7.675 1.00 98.75 200 HIS A CA 1
ATOM 1554 C C . HIS A 1 200 ? -5.072 -3.656 -6.424 1.00 98.75 200 HIS A C 1
ATOM 1556 O O . HIS A 1 200 ? -4.970 -4.832 -6.074 1.00 98.75 200 HIS A O 1
ATOM 1562 N N . THR A 1 201 ? -4.583 -2.655 -5.678 1.00 98.81 201 THR A N 1
ATOM 1563 C CA . THR A 1 201 ? -3.957 -2.843 -4.357 1.00 98.81 201 THR A CA 1
ATOM 1564 C C . THR A 1 201 ? -4.758 -3.745 -3.398 1.00 98.81 201 THR A C 1
ATOM 1566 O O . THR A 1 201 ? -4.122 -4.493 -2.649 1.00 98.81 201 THR A O 1
ATOM 1569 N N . PRO A 1 202 ? -6.111 -3.807 -3.437 1.00 98.81 202 PRO A N 1
ATOM 1570 C CA . PRO A 1 202 ? -6.878 -4.798 -2.677 1.00 98.81 202 PRO A CA 1
ATOM 1571 C C . PRO A 1 202 ? -6.484 -6.273 -2.882 1.00 98.81 202 PRO A C 1
ATOM 1573 O O . PRO A 1 202 ? -6.883 -7.102 -2.064 1.00 98.81 202 PRO A O 1
ATOM 1576 N N . ASN A 1 203 ? -5.682 -6.621 -3.899 1.00 98.81 203 ASN A N 1
ATOM 1577 C CA . ASN A 1 203 ? -5.135 -7.966 -4.119 1.00 98.81 203 ASN A CA 1
ATOM 1578 C C . ASN A 1 203 ? -4.488 -8.576 -2.859 1.00 98.81 203 ASN A C 1
ATOM 1580 O O . ASN A 1 203 ? -4.702 -9.749 -2.553 1.00 98.81 203 ASN A O 1
ATOM 1584 N N . ALA A 1 204 ? -3.765 -7.773 -2.067 1.00 98.38 204 ALA A N 1
ATOM 1585 C CA . ALA A 1 204 ? -3.131 -8.236 -0.826 1.00 98.38 204 ALA A CA 1
ATOM 1586 C C . ALA A 1 204 ? -4.140 -8.694 0.255 1.00 98.38 204 ALA A C 1
ATOM 1588 O O . ALA A 1 204 ? -3.769 -9.398 1.198 1.00 98.38 204 ALA A O 1
ATOM 1589 N N . GLY A 1 205 ? -5.432 -8.384 0.087 1.00 98.31 205 GLY A N 1
ATOM 1590 C CA . GLY A 1 205 ? -6.522 -8.949 0.882 1.00 98.31 205 GLY A CA 1
ATOM 1591 C C . GLY A 1 205 ? -6.607 -10.475 0.823 1.00 98.31 205 GLY A C 1
ATOM 1592 O O . GLY A 1 205 ? -7.069 -11.088 1.786 1.00 98.31 205 GLY A O 1
ATOM 1593 N N . GLY A 1 206 ? -6.081 -11.103 -0.237 1.00 98.00 206 GLY A N 1
ATOM 1594 C CA . GLY A 1 206 ? -5.935 -12.559 -0.330 1.00 98.00 206 GLY A CA 1
ATOM 1595 C C . GLY A 1 206 ? -5.053 -13.168 0.771 1.00 98.00 206 GLY A C 1
ATOM 1596 O O . GLY A 1 206 ? -5.273 -14.313 1.157 1.00 98.00 206 GLY A O 1
ATOM 1597 N N . LEU A 1 207 ? -4.120 -12.390 1.339 1.00 98.06 207 LEU A N 1
ATOM 1598 C CA . LEU A 1 207 ? -3.289 -12.766 2.494 1.00 98.06 207 LEU A CA 1
ATOM 1599 C C . LEU A 1 207 ? -3.762 -12.139 3.818 1.00 98.06 207 LEU A C 1
ATOM 1601 O O . LEU A 1 207 ? -3.027 -12.113 4.804 1.00 98.06 207 LEU A O 1
ATOM 1605 N N . GLY A 1 208 ? -5.001 -11.644 3.877 1.00 97.88 208 GLY A N 1
ATOM 1606 C CA . GLY A 1 208 ? -5.578 -11.070 5.096 1.00 97.88 208 GLY A CA 1
ATOM 1607 C C . GLY A 1 208 ? -5.062 -9.671 5.445 1.00 97.88 208 GLY A C 1
ATOM 1608 O O . GLY A 1 208 ? -5.289 -9.195 6.555 1.00 97.88 208 GLY A O 1
ATOM 1609 N N . MET A 1 209 ? -4.379 -8.987 4.530 1.00 98.19 209 MET A N 1
ATOM 1610 C CA . MET A 1 209 ? -4.012 -7.583 4.705 1.00 98.19 209 MET A CA 1
ATOM 1611 C C . MET A 1 209 ? -5.205 -6.674 4.366 1.00 98.19 209 MET A C 1
ATOM 1613 O O . MET A 1 209 ? -5.985 -6.976 3.464 1.00 98.19 209 MET A O 1
ATOM 1617 N N . CYS A 1 210 ? -5.363 -5.537 5.042 1.00 98.50 210 CYS A N 1
ATOM 1618 C CA . CYS A 1 210 ? -6.224 -4.470 4.534 1.00 98.50 210 CYS A CA 1
ATOM 1619 C C . CYS A 1 210 ? -5.383 -3.591 3.605 1.00 98.50 210 CYS A C 1
ATOM 1621 O O . CYS A 1 210 ? -4.501 -2.875 4.066 1.00 98.50 210 CYS A O 1
ATOM 1623 N N . ALA A 1 211 ? -5.620 -3.681 2.300 1.00 98.44 211 ALA A N 1
ATOM 1624 C CA . ALA A 1 211 ? -4.844 -2.962 1.298 1.00 98.44 211 ALA A CA 1
ATOM 1625 C C . ALA A 1 211 ? -5.772 -2.105 0.433 1.00 98.44 211 ALA A C 1
ATOM 1627 O O . ALA A 1 211 ? -6.781 -2.601 -0.073 1.00 98.44 211 ALA A O 1
ATOM 1628 N N . ILE A 1 212 ? -5.474 -0.809 0.321 1.00 98.88 212 ILE A N 1
ATOM 1629 C CA . ILE A 1 212 ? -6.381 0.182 -0.270 1.00 98.88 212 ILE A CA 1
ATOM 1630 C C . ILE A 1 212 ? -5.657 0.974 -1.362 1.00 98.88 212 ILE A C 1
ATOM 1632 O O . ILE A 1 212 ? -4.556 1.477 -1.152 1.00 98.88 212 ILE A O 1
ATOM 1636 N N . GLY A 1 213 ? -6.288 1.068 -2.533 1.00 98.75 213 GLY A N 1
ATOM 1637 C CA . GLY A 1 213 ? -5.815 1.905 -3.633 1.00 98.75 213 GLY A CA 1
ATOM 1638 C C . GLY A 1 213 ? -6.064 3.386 -3.354 1.00 98.75 213 GLY A C 1
ATOM 1639 O O . GLY A 1 213 ? -7.151 3.748 -2.899 1.00 98.75 213 GLY A O 1
ATOM 1640 N N . VAL A 1 214 ? -5.073 4.232 -3.625 1.00 98.75 214 VAL A N 1
ATOM 1641 C CA . VAL A 1 214 ? -5.102 5.678 -3.352 1.00 98.75 214 VAL A CA 1
ATOM 1642 C C . VAL A 1 214 ? -4.444 6.490 -4.473 1.00 98.75 214 VAL A C 1
ATOM 1644 O O . VAL A 1 214 ? -3.851 5.932 -5.397 1.00 98.75 214 VAL A O 1
ATOM 1647 N N . GLY A 1 215 ? -4.542 7.820 -4.402 1.00 98.25 215 GLY A N 1
ATOM 1648 C CA . GLY A 1 215 ? -3.788 8.718 -5.276 1.00 98.25 215 GLY A CA 1
ATOM 1649 C C . GLY A 1 215 ? -2.345 8.934 -4.806 1.00 98.25 215 GLY A C 1
ATOM 1650 O O . GLY A 1 215 ? -1.963 8.567 -3.697 1.00 98.25 215 GLY A O 1
ATOM 1651 N N . GLY A 1 216 ? -1.532 9.587 -5.644 1.00 97.00 216 GLY A N 1
ATOM 1652 C CA . GLY A 1 216 ? -0.144 9.915 -5.294 1.00 97.00 216 GLY A CA 1
ATOM 1653 C C . GLY A 1 216 ? -0.017 10.819 -4.061 1.00 97.00 216 GLY A C 1
ATOM 1654 O O . GLY A 1 216 ? 0.877 10.602 -3.252 1.00 97.00 216 GLY A O 1
ATOM 1655 N N . ALA A 1 217 ? -0.932 11.776 -3.878 1.00 97.38 217 ALA A N 1
ATOM 1656 C CA . ALA A 1 217 ? -0.910 12.695 -2.737 1.00 97.38 217 ALA A CA 1
ATOM 1657 C C . ALA A 1 217 ? -1.161 11.977 -1.396 1.00 97.38 217 ALA A C 1
ATOM 1659 O O . ALA A 1 217 ? -0.424 12.198 -0.443 1.00 97.38 217 ALA A O 1
ATOM 1660 N N . ASP A 1 218 ? -2.115 11.041 -1.345 1.00 98.38 218 ASP A N 1
ATOM 1661 C CA . ASP A 1 218 ? -2.358 10.220 -0.147 1.00 98.38 218 ASP A CA 1
ATOM 1662 C C . ASP A 1 218 ? -1.129 9.375 0.223 1.00 98.38 218 ASP A C 1
ATOM 1664 O O . ASP A 1 218 ? -0.806 9.176 1.394 1.00 98.38 218 ASP A O 1
ATOM 1668 N N . ALA A 1 219 ? -0.416 8.867 -0.789 1.00 98.38 219 ALA A N 1
ATOM 1669 C CA . ALA A 1 219 ? 0.837 8.159 -0.570 1.00 98.38 219 ALA A CA 1
ATOM 1670 C C . ALA A 1 219 ? 1.899 9.091 0.039 1.00 98.38 219 ALA A C 1
ATOM 1672 O O . ALA A 1 219 ? 2.630 8.671 0.936 1.00 98.38 219 ALA A O 1
ATOM 1673 N N . VAL A 1 220 ? 1.967 10.350 -0.412 1.00 98.25 220 VAL A N 1
ATOM 1674 C CA . VAL A 1 220 ? 2.872 11.377 0.134 1.00 98.25 220 VAL A CA 1
ATOM 1675 C C . VAL A 1 220 ? 2.568 11.681 1.593 1.00 98.25 220 VAL A C 1
ATOM 1677 O O . VAL A 1 220 ? 3.520 11.776 2.363 1.00 98.25 220 VAL A O 1
ATOM 1680 N N . ASP A 1 221 ? 1.299 11.746 1.998 1.00 98.25 221 ASP A N 1
ATOM 1681 C CA . ASP A 1 221 ? 0.933 11.955 3.404 1.00 98.25 221 ASP A CA 1
ATOM 1682 C C . ASP A 1 221 ? 1.570 10.890 4.303 1.00 98.25 221 ASP A C 1
ATOM 1684 O O . ASP A 1 221 ? 2.274 11.214 5.261 1.00 98.25 221 ASP A O 1
ATOM 1688 N N . VAL A 1 222 ? 1.424 9.611 3.949 1.00 98.56 222 VAL A N 1
ATOM 1689 C CA . VAL A 1 222 ? 2.031 8.515 4.720 1.00 98.56 222 VAL A CA 1
ATOM 1690 C C . VAL A 1 222 ? 3.555 8.549 4.632 1.00 98.56 222 VAL A C 1
ATOM 1692 O O . VAL A 1 222 ? 4.229 8.422 5.654 1.00 98.56 222 VAL A O 1
ATOM 1695 N N . MET A 1 223 ? 4.120 8.782 3.443 1.00 98.50 223 MET A N 1
ATOM 1696 C CA . MET A 1 223 ? 5.570 8.933 3.271 1.00 98.50 223 MET A CA 1
ATOM 1697 C C . MET A 1 223 ? 6.139 10.086 4.117 1.00 98.50 223 MET A C 1
ATOM 1699 O O . MET A 1 223 ? 7.282 9.996 4.564 1.00 98.50 223 MET A O 1
ATOM 1703 N N . ALA A 1 224 ? 5.357 11.136 4.377 1.00 97.88 224 ALA A N 1
ATOM 1704 C CA . ALA A 1 224 ? 5.717 12.304 5.181 1.00 97.88 224 ALA A CA 1
ATOM 1705 C C . ALA A 1 224 ? 5.317 12.189 6.668 1.00 97.88 224 ALA A C 1
ATOM 1707 O O . ALA A 1 224 ? 5.427 13.166 7.408 1.00 97.88 224 ALA A O 1
ATOM 1708 N N . ASN A 1 225 ? 4.894 11.006 7.133 1.00 97.25 225 ASN A N 1
ATOM 1709 C CA . ASN A 1 225 ? 4.435 10.756 8.504 1.00 97.25 225 ASN A CA 1
ATOM 1710 C C . ASN A 1 225 ? 3.185 11.559 8.919 1.00 97.25 225 ASN A C 1
ATOM 1712 O O . ASN A 1 225 ? 2.999 11.875 10.101 1.00 97.25 225 ASN A O 1
ATOM 1716 N N . LEU A 1 226 ? 2.304 11.877 7.977 1.00 97.94 226 LEU A N 1
ATOM 1717 C CA . LEU A 1 226 ? 0.987 12.446 8.250 1.00 97.94 226 LEU A CA 1
ATOM 1718 C C . LEU A 1 226 ? -0.049 11.315 8.412 1.00 97.94 226 LEU A C 1
ATOM 1720 O O . LEU A 1 226 ? 0.090 10.256 7.793 1.00 97.94 226 LEU A O 1
ATOM 1724 N N . PRO A 1 227 ? -1.070 11.474 9.278 1.00 98.25 227 PRO A N 1
ATOM 1725 C CA . PRO A 1 227 ? -2.184 10.534 9.323 1.00 98.25 227 PRO A CA 1
ATOM 1726 C C . PRO A 1 227 ? -2.924 10.521 7.984 1.00 98.25 227 PRO A C 1
ATOM 1728 O O . PRO A 1 227 ? -3.303 11.575 7.483 1.00 98.25 227 PRO A O 1
ATOM 1731 N N . TRP A 1 228 ? -3.179 9.333 7.446 1.00 98.69 228 TRP A N 1
ATOM 1732 C CA . TRP A 1 228 ? -3.970 9.176 6.229 1.00 98.69 228 TRP A CA 1
ATOM 1733 C C . TRP A 1 228 ? -5.459 9.116 6.563 1.00 98.69 228 TRP A C 1
ATOM 1735 O O . TRP A 1 228 ? -5.868 8.368 7.457 1.00 98.69 228 TRP A O 1
ATOM 1745 N N . GLU A 1 229 ? -6.277 9.891 5.855 1.00 98.62 229 GLU A N 1
ATOM 1746 C CA . GLU A 1 229 ? -7.714 9.944 6.097 1.00 98.62 229 GLU A CA 1
ATOM 1747 C C . GLU A 1 229 ? -8.496 8.981 5.200 1.00 98.62 229 GLU A C 1
ATOM 1749 O O . GLU A 1 229 ? -8.408 9.005 3.976 1.00 98.62 229 GLU A O 1
ATOM 1754 N N . LEU A 1 230 ? -9.344 8.158 5.818 1.00 98.62 230 LEU A N 1
ATOM 1755 C CA . LEU A 1 230 ? -10.247 7.253 5.116 1.00 98.62 230 LEU A CA 1
ATOM 1756 C C . LEU A 1 230 ? -11.664 7.418 5.647 1.00 98.62 230 LEU A C 1
ATOM 1758 O O . LEU A 1 230 ? -11.929 7.180 6.827 1.00 98.62 230 LEU A O 1
ATOM 1762 N N . LYS A 1 231 ? -12.616 7.727 4.766 1.00 98.56 231 LYS A N 1
ATOM 1763 C CA . LYS A 1 231 ? -14.034 7.671 5.130 1.00 98.56 231 LYS A CA 1
ATOM 1764 C C . LYS A 1 231 ? -14.376 6.266 5.626 1.00 98.56 231 LYS A C 1
ATOM 1766 O O . LYS A 1 231 ? -14.242 5.294 4.885 1.00 98.56 231 LYS A O 1
ATOM 1771 N N . ALA A 1 232 ? -14.841 6.162 6.870 1.00 98.31 232 ALA A N 1
ATOM 1772 C CA . ALA A 1 232 ? -15.100 4.897 7.540 1.00 98.31 232 ALA A CA 1
ATOM 1773 C C . ALA A 1 232 ? -15.998 4.008 6.659 1.00 98.31 232 ALA A C 1
ATOM 1775 O O . ALA A 1 232 ? -17.136 4.392 6.373 1.00 98.31 232 ALA A O 1
ATOM 1776 N N . PRO A 1 233 ? -15.541 2.831 6.206 1.00 98.12 233 PRO A N 1
ATOM 1777 C CA . PRO A 1 233 ? -16.279 2.079 5.203 1.00 98.12 233 PRO A CA 1
ATOM 1778 C C . PRO A 1 233 ? -17.534 1.421 5.786 1.00 98.12 233 PRO A C 1
ATOM 1780 O O . PRO A 1 233 ? -17.585 0.993 6.944 1.00 98.12 233 PRO A O 1
ATOM 1783 N N . LYS A 1 234 ? -18.569 1.293 4.948 1.00 98.31 234 LYS A N 1
ATOM 1784 C CA . LYS A 1 234 ? -19.616 0.285 5.165 1.00 98.31 234 LYS A CA 1
ATOM 1785 C C . LYS A 1 234 ? -19.043 -1.092 4.819 1.00 98.31 234 LYS A C 1
ATOM 1787 O O . LYS A 1 234 ? -18.116 -1.193 4.025 1.00 98.31 234 LYS A O 1
ATOM 1792 N N . ILE A 1 235 ? -19.604 -2.148 5.405 1.00 97.88 235 ILE A N 1
ATOM 1793 C CA . ILE A 1 235 ? -19.106 -3.517 5.227 1.00 97.88 235 ILE A CA 1
ATOM 1794 C C . ILE A 1 235 ? -20.165 -4.356 4.518 1.00 97.88 235 ILE A C 1
ATOM 1796 O O . ILE A 1 235 ? -21.289 -4.463 5.009 1.00 97.88 235 ILE A O 1
ATOM 1800 N N . ILE A 1 236 ? -19.785 -4.970 3.397 1.00 98.38 236 ILE A N 1
ATOM 1801 C CA . ILE A 1 236 ? -20.575 -5.988 2.698 1.00 98.38 236 ILE A CA 1
ATOM 1802 C C . ILE A 1 236 ? -19.979 -7.352 3.049 1.00 98.38 236 ILE A C 1
ATOM 1804 O O . ILE A 1 236 ? -18.786 -7.579 2.869 1.00 98.38 236 ILE A O 1
ATOM 1808 N N . GLY A 1 237 ? -20.802 -8.252 3.583 1.00 98.06 237 GLY A N 1
ATOM 1809 C CA . GLY A 1 237 ? -20.395 -9.621 3.886 1.00 98.06 237 GLY A CA 1
ATOM 1810 C C . GLY A 1 237 ? -20.775 -10.565 2.752 1.00 98.06 237 GLY A C 1
ATOM 1811 O O . GLY A 1 237 ? -21.962 -10.759 2.501 1.00 98.06 237 GLY A O 1
ATOM 1812 N N . VAL A 1 238 ? -19.787 -11.189 2.112 1.00 98.12 238 VAL A N 1
ATOM 1813 C CA . VAL A 1 238 ? -20.007 -12.267 1.138 1.00 98.12 238 VAL A CA 1
ATOM 1814 C C . VAL A 1 238 ? -19.764 -13.601 1.836 1.00 98.12 238 VAL A C 1
ATOM 1816 O O . VAL A 1 238 ? -18.646 -13.906 2.246 1.00 98.12 238 VAL A O 1
ATOM 1819 N N . LYS A 1 239 ? -20.824 -14.395 2.014 1.00 97.94 239 LYS A N 1
ATOM 1820 C CA . LYS A 1 239 ? -20.734 -15.728 2.618 1.00 97.94 239 LYS A CA 1
ATOM 1821 C C . LYS A 1 239 ? -20.614 -16.775 1.517 1.00 97.94 239 LYS A C 1
ATOM 1823 O O . LYS A 1 239 ? -21.604 -17.095 0.869 1.00 97.94 239 LYS A O 1
ATOM 1828 N N . LEU A 1 240 ? -19.419 -17.331 1.351 1.00 97.44 240 LEU A N 1
ATOM 1829 C CA . LEU A 1 240 ? -19.188 -18.462 0.456 1.00 97.44 240 LEU A CA 1
ATOM 1830 C C . LEU A 1 240 ? -19.640 -19.768 1.128 1.00 97.44 240 LEU A C 1
ATOM 1832 O O . LEU A 1 240 ? -19.352 -20.006 2.304 1.00 97.44 240 LEU A O 1
ATOM 1836 N N . THR A 1 241 ? -20.360 -20.610 0.391 1.00 97.75 241 THR A N 1
ATOM 1837 C CA . THR A 1 241 ? -20.824 -21.938 0.825 1.00 97.75 241 THR A CA 1
ATOM 1838 C C . THR A 1 241 ? -20.567 -22.954 -0.282 1.00 97.75 241 THR A C 1
ATOM 1840 O O . THR A 1 241 ? -20.720 -22.605 -1.446 1.00 97.75 241 THR A O 1
ATOM 1843 N N . GLY A 1 242 ? -20.253 -24.205 0.063 1.00 96.94 242 GLY A N 1
ATOM 1844 C CA . GLY A 1 242 ? -19.976 -25.261 -0.919 1.00 96.94 242 GLY A CA 1
ATOM 1845 C C . GLY A 1 242 ? -18.479 -25.493 -1.139 1.00 96.94 242 GLY A C 1
ATOM 1846 O O . GLY A 1 242 ? -17.686 -25.294 -0.218 1.00 96.94 242 GLY A O 1
ATOM 1847 N N . GLN A 1 243 ? -18.126 -25.959 -2.336 1.00 95.31 243 GLN A N 1
ATOM 1848 C CA . GLN A 1 243 ? -16.761 -26.204 -2.819 1.00 95.31 243 GLN A CA 1
ATOM 1849 C C . GLN A 1 243 ? -16.613 -25.533 -4.198 1.00 95.31 243 GLN A C 1
ATOM 1851 O O . GLN A 1 243 ? -17.635 -25.245 -4.823 1.00 95.31 243 GLN A O 1
ATOM 1856 N N . ILE A 1 244 ? -15.376 -25.236 -4.613 1.00 91.75 244 ILE A N 1
ATOM 1857 C CA . ILE A 1 244 ? -15.067 -24.673 -5.944 1.00 91.75 244 ILE A CA 1
ATOM 1858 C C . ILE A 1 244 ? -15.367 -25.706 -7.030 1.00 91.75 244 ILE A C 1
ATOM 1860 O O . ILE A 1 244 ? -15.047 -26.893 -6.790 1.00 91.75 244 ILE A O 1
#

Nearest PDB structures (foldseek):
  7acn-assembly1_A  TM=9.994E-01  e=3.007E-30  Sus scrofa
  1c97-assembly1_A  TM=1.001E+00  e=4.732E-30  Bos taurus
  1c96-assembly1_A  TM=1.001E+00  e=6.541E-30  Bos taurus
  1fgh-assembly1_A  TM=9.991E-01  e=7.446E-30  Bos taurus
  1nit-assembly1_A  TM=1.000E+00  e=2.548E-29  Bos taurus

Radius of gyration: 26.39 Å; Cα contacts (8 Å, |Δi|>4): 368; chains: 1; bounding box: 48×89×88 Å

Foldseek 3Di:
DDDDDDDDDDDDDDPPPPCPPPPPDPDDPDPDDQPDFDALFDPDDPQGDRVVLLVVQVVLLCVVPVDDDDLLRSLFSSFAPDSNPADADAQAGKGFGQAQEEEEELVQVQVLLVVLVVVVDQAFPHAYEYAHEPQQDDDPDDPVSQVVSCVVCVVSQVVNVVSCVRHVYHYHHGPNDDRLVCCCVTRQAASGEYEYCDCVQCSSCVRNYNYHHDHSVLSSCNRVVHGRIDRRHDDDDDDDDDDD

Secondary structure (DSSP, 8-state):
-------------------------------S-TT---BSSSS-TT-B--HHHHHHHHHHHHHHH-S---HHHHHHHHTBS-TTT----TTTPEEEE--SEEEEEHHHHHHHHHHHHHTT-SS-SS-EEEE--SS---SS-HHHHHHHHHHHTHHHHHHHHHHHHHHT-EEE-TTS--HHHHHHHHT--TT-EEEESSTTGGGGGGGT-EEEE--HHHHHHHHTTPPEEEEPPP-------S--